Protein AF-A0A8J2SLF1-F1 (afdb_monomer)

Solvent-accessible surface area (backbone atoms only — not comparable to full-atom values): 12672 Å² total; per-residue (Å²): 134,85,82,81,66,82,79,78,74,68,77,79,81,77,79,77,79,79,77,75,78,81,75,78,76,80,79,66,80,83,79,57,82,79,80,77,90,74,93,70,65,80,88,76,63,77,80,76,81,77,79,77,79,49,72,65,55,54,51,46,50,48,53,49,45,55,58,50,68,68,66,69,74,79,79,70,64,67,67,76,70,48,59,68,70,57,55,52,51,50,50,44,44,44,53,36,18,50,46,37,34,52,50,17,51,56,44,50,78,71,48,93,48,69,71,67,34,55,53,22,51,52,43,31,55,52,16,50,51,48,35,55,60,70,63,52,44,49,80,57,40,49,66,42,42,75,78,46,42,50,60,69,35,72,68,42,36,36,53,47,35,52,51,52,24,57,59,39,59,72,43,85,54,74,68,26,53,52,40,25,52,48,30,49,51,39,28,50,53,56,52,51,48,42,72,75,37,70,67,50,54,57,53,51,50,30,66,27,64,63,60,123

Mean predicted aligned error: 19.05 Å

Nearest PDB structures (foldseek):
  3i9y-assembly1_A  TM=3.596E-01  e=1.653E+00  Vibrio parahaemolyticus
  4etr-assembly1_A  TM=3.146E-01  e=9.682E+00  Pseudomonas aeruginosa PAO1

Radius of gyration: 33.68 Å; Cα contacts (8 Å, |Δi|>4): 130; chains: 1; bounding box: 45×85×96 Å

Foldseek 3Di:
DDDDDPVVPDDDDDDDPDDDPPDPDPDDPVPDDDDDDDPDDPVPDDDDPDDDDDPCVVVVCVVVVVVVVVCPDPPPCCVVVPDPLVVVLLVLLLVLLVLLLVLLVVQCVPDPDPVSVVLSVVSNVLSVVSNVLSVLPQVVLVVCCVVVVLCLDLVSVLVSLVVSLVSLCVRDDPSSVVSSVSSNVSSVSSVVVCVVCVCVS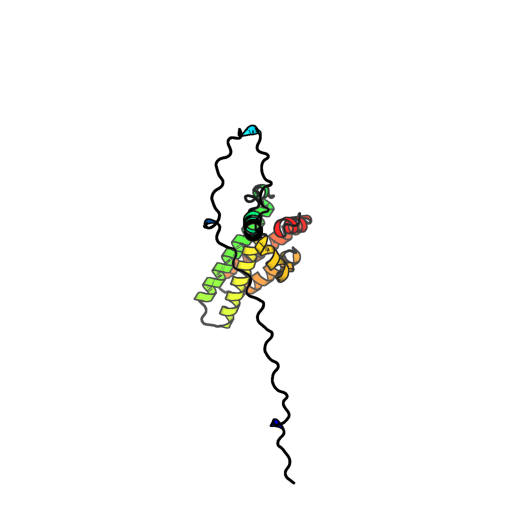VVSCCSRNVPD

Structure (mmCIF, N/CA/C/O backbone):
data_AF-A0A8J2SLF1-F1
#
_entry.id   AF-A0A8J2SLF1-F1
#
loop_
_atom_site.group_PDB
_atom_site.id
_atom_site.type_symbol
_atom_site.label_atom_id
_atom_site.label_alt_id
_atom_site.label_comp_id
_atom_site.label_asym_id
_atom_site.label_entity_id
_atom_site.label_seq_id
_atom_site.pdbx_PDB_ins_code
_atom_site.Cartn_x
_atom_site.Cartn_y
_atom_site.Cartn_z
_atom_site.occupancy
_atom_site.B_iso_or_equiv
_atom_site.auth_seq_id
_atom_site.auth_comp_id
_atom_site.auth_asym_id
_atom_site.auth_atom_id
_atom_site.pdbx_PDB_model_num
ATOM 1 N N . MET A 1 1 ? -30.274 56.008 -57.082 1.00 47.31 1 MET A N 1
ATOM 2 C CA . MET A 1 1 ? -29.880 56.794 -55.894 1.00 47.31 1 MET A CA 1
ATOM 3 C C . MET A 1 1 ? -29.164 55.821 -54.982 1.00 47.31 1 MET A C 1
ATOM 5 O O . MET A 1 1 ? -29.691 54.737 -54.797 1.00 47.31 1 MET A O 1
ATOM 9 N N . ALA A 1 2 ? -27.923 56.128 -54.611 1.00 55.47 2 ALA A N 1
ATOM 10 C CA . ALA A 1 2 ? -26.989 55.188 -53.996 1.00 55.47 2 ALA A CA 1
ATOM 11 C C . ALA A 1 2 ? -27.435 54.758 -52.588 1.00 55.47 2 ALA A C 1
ATOM 13 O O . ALA A 1 2 ? -27.836 55.605 -51.794 1.00 55.47 2 ALA A O 1
ATOM 14 N N . ASP A 1 3 ? -27.348 53.455 -52.319 1.00 57.12 3 ASP A N 1
ATOM 15 C CA . ASP A 1 3 ? -27.605 52.829 -51.022 1.00 57.12 3 ASP A CA 1
ATOM 16 C C . ASP A 1 3 ? -26.515 53.217 -50.007 1.00 57.12 3 ASP A C 1
ATOM 18 O O . ASP A 1 3 ? -25.320 53.053 -50.269 1.00 57.12 3 ASP A O 1
ATOM 22 N N . GLU A 1 4 ? -26.916 53.746 -48.848 1.00 69.00 4 GLU A N 1
ATOM 23 C CA . GLU A 1 4 ? -25.992 54.033 -47.747 1.00 69.00 4 GLU A CA 1
ATOM 24 C C . GLU A 1 4 ? -25.473 52.733 -47.105 1.00 69.00 4 GLU A C 1
ATOM 26 O O . GLU A 1 4 ? -26.253 51.813 -46.838 1.00 69.00 4 GLU A O 1
ATOM 31 N N . PRO A 1 5 ? -24.166 52.645 -46.810 1.00 66.19 5 PRO A N 1
ATOM 32 C CA . PRO A 1 5 ? -23.571 51.460 -46.211 1.00 66.19 5 PRO A CA 1
ATOM 33 C C . PRO A 1 5 ? -23.966 51.280 -44.731 1.00 66.19 5 PRO A C 1
ATOM 35 O O . PRO A 1 5 ? -24.034 52.221 -43.942 1.00 66.19 5 PRO A O 1
ATOM 38 N N . GLU A 1 6 ? -24.173 50.021 -44.342 1.00 62.03 6 GLU A N 1
ATOM 39 C CA . GLU A 1 6 ? -24.768 49.555 -43.076 1.00 62.03 6 GLU A CA 1
ATOM 40 C C . GLU A 1 6 ? -24.011 49.957 -41.789 1.00 62.03 6 GLU A C 1
ATOM 42 O O . GLU A 1 6 ? -24.551 49.861 -40.688 1.00 62.03 6 GLU A O 1
ATOM 47 N N . TRP A 1 7 ? -22.782 50.471 -41.906 1.00 60.50 7 TRP A N 1
ATOM 48 C CA . TRP A 1 7 ? -21.986 50.960 -40.773 1.00 60.50 7 TRP A CA 1
ATOM 49 C C . TRP A 1 7 ? -22.457 52.320 -40.228 1.00 60.50 7 TRP A C 1
ATOM 51 O O . TRP A 1 7 ? -22.080 52.695 -39.121 1.00 60.50 7 TRP A O 1
ATOM 61 N N . ALA A 1 8 ? -23.319 53.040 -40.955 1.00 60.00 8 ALA A N 1
ATOM 62 C CA . ALA A 1 8 ? -23.864 54.334 -40.535 1.00 60.00 8 ALA A CA 1
ATOM 63 C C . ALA A 1 8 ? -25.020 54.237 -39.508 1.00 60.00 8 ALA A C 1
ATOM 65 O O . ALA A 1 8 ? -25.527 55.262 -39.057 1.00 60.00 8 ALA A O 1
ATOM 66 N N . ARG A 1 9 ? -25.449 53.024 -39.110 1.00 61.22 9 ARG A N 1
ATOM 67 C CA . ARG A 1 9 ? -26.578 52.797 -38.178 1.00 61.22 9 ARG A CA 1
ATOM 68 C C . ARG A 1 9 ? -26.182 52.362 -36.761 1.00 61.22 9 ARG A C 1
ATOM 70 O O . ARG A 1 9 ? -27.010 51.784 -36.057 1.00 61.22 9 ARG A O 1
ATOM 77 N N . GLN A 1 10 ? -24.951 52.604 -36.313 1.00 61.16 10 GLN A N 1
ATOM 78 C CA . GLN A 1 10 ? -24.608 52.362 -34.907 1.00 61.16 10 GLN A CA 1
ATOM 79 C C . GLN A 1 10 ? -24.919 53.597 -34.044 1.00 61.16 10 GLN A C 1
ATOM 81 O O . GLN A 1 10 ? -24.382 54.672 -34.315 1.00 61.16 10 GLN A O 1
ATOM 86 N N . PRO A 1 11 ? -25.768 53.479 -33.001 1.00 66.94 11 PRO A N 1
ATOM 87 C CA . PRO A 1 11 ? -25.923 54.548 -32.024 1.00 66.94 11 PRO A CA 1
ATOM 88 C C . PRO A 1 11 ? -24.601 54.757 -31.262 1.00 66.94 11 PRO A C 1
ATOM 90 O O . PRO A 1 11 ? -23.859 53.792 -31.050 1.00 66.94 11 PRO A O 1
ATOM 93 N N . PRO A 1 12 ? -24.282 55.998 -30.848 1.00 69.69 12 PRO A N 1
ATOM 94 C CA . PRO A 1 12 ? -23.044 56.291 -30.137 1.00 69.69 12 PRO A CA 1
ATOM 95 C C . PRO A 1 12 ? -22.943 55.468 -28.838 1.00 69.69 12 PRO A C 1
ATOM 97 O O . PRO A 1 12 ? -23.962 55.250 -28.174 1.00 69.69 12 PRO A O 1
ATOM 100 N N . PRO A 1 13 ? -21.736 55.017 -28.447 1.00 66.75 13 PRO A N 1
ATOM 101 C CA . PRO A 1 13 ? -21.541 54.309 -27.187 1.00 66.75 13 PRO A CA 1
ATOM 102 C C . PRO A 1 13 ? -21.944 55.204 -26.008 1.00 66.75 13 PRO A C 1
ATOM 104 O O . PRO A 1 13 ? -21.611 56.390 -25.969 1.00 66.75 13 PRO A O 1
ATOM 107 N N . ALA A 1 14 ? -22.679 54.632 -25.050 1.00 66.88 14 ALA A N 1
ATOM 108 C CA . ALA A 1 14 ? -23.121 55.341 -23.855 1.00 66.88 14 ALA A CA 1
ATOM 109 C C . ALA A 1 14 ? -21.913 55.884 -23.062 1.00 66.88 14 ALA A C 1
ATOM 111 O O . ALA A 1 14 ? -20.901 55.185 -22.948 1.00 66.88 14 ALA A O 1
ATOM 112 N N . PRO A 1 15 ? -21.996 57.107 -22.504 1.00 70.19 15 PRO A N 1
ATOM 113 C CA . PRO A 1 15 ? -20.930 57.642 -21.670 1.00 70.19 15 PRO A CA 1
ATOM 114 C C . PRO A 1 15 ? -20.707 56.734 -20.448 1.00 70.19 15 PRO A C 1
ATOM 116 O O . PRO A 1 15 ? -21.676 56.196 -19.901 1.00 70.19 15 PRO A O 1
ATOM 119 N N . PRO A 1 16 ? -19.450 56.544 -20.007 1.00 69.12 16 PRO A N 1
ATOM 120 C CA . PRO A 1 16 ? -19.162 55.756 -18.818 1.00 69.12 16 PRO A CA 1
ATOM 121 C C . PRO A 1 16 ? -19.880 56.357 -17.596 1.00 69.12 16 PRO A C 1
ATOM 123 O O . PRO A 1 16 ? -19.994 57.584 -17.500 1.00 69.12 16 PRO A O 1
ATOM 126 N N . PRO A 1 17 ? -20.374 55.526 -16.661 1.00 65.62 17 PRO A N 1
ATOM 127 C CA . PRO A 1 17 ? -21.024 56.018 -15.453 1.00 65.62 17 PRO A CA 1
ATOM 128 C C . PRO A 1 17 ? -20.070 56.931 -14.674 1.00 65.62 17 PRO A C 1
ATOM 130 O O . PRO A 1 17 ? -18.882 56.632 -14.531 1.00 65.62 17 PRO A O 1
ATOM 133 N N . ALA A 1 18 ? -20.601 58.060 -14.199 1.00 60.59 18 ALA A N 1
ATOM 134 C CA . ALA A 1 18 ? -19.855 59.053 -13.438 1.00 60.59 18 ALA A CA 1
ATOM 135 C C . ALA A 1 18 ? -19.142 58.398 -12.246 1.00 60.59 18 ALA A C 1
ATOM 137 O O . ALA A 1 18 ? -19.735 57.592 -11.524 1.00 60.59 18 ALA A O 1
ATOM 138 N N . ALA A 1 19 ? -17.870 58.749 -12.047 1.00 56.22 19 ALA A N 1
ATOM 139 C CA . ALA A 1 19 ? -17.106 58.295 -10.896 1.00 56.22 19 ALA A CA 1
ATOM 140 C C . ALA A 1 19 ? -17.854 58.665 -9.599 1.00 56.22 19 ALA A C 1
ATOM 142 O O . ALA A 1 19 ? -18.383 59.779 -9.506 1.00 56.22 19 ALA A O 1
ATOM 143 N N . PRO A 1 20 ? -17.925 57.763 -8.602 1.00 57.50 20 PRO A N 1
ATOM 144 C CA . PRO A 1 20 ? -18.518 58.096 -7.315 1.00 57.50 20 PRO A CA 1
ATOM 145 C C . PRO A 1 20 ? -17.789 59.310 -6.712 1.00 57.50 20 PRO A C 1
ATOM 147 O O . PRO A 1 20 ? -16.576 59.444 -6.906 1.00 57.50 20 PRO A O 1
ATOM 150 N N . PRO A 1 21 ? -18.501 60.212 -6.009 1.00 54.59 21 PRO A N 1
ATOM 151 C CA . PRO A 1 21 ? -17.889 61.394 -5.416 1.00 54.59 21 PRO A CA 1
ATOM 152 C C . PRO A 1 21 ? -16.731 60.968 -4.517 1.00 54.59 21 PRO A C 1
ATOM 154 O O . PRO A 1 21 ? -16.864 60.015 -3.745 1.00 54.59 21 PRO A O 1
ATOM 157 N N . ALA A 1 22 ? -15.596 61.658 -4.654 1.00 49.78 22 ALA A N 1
ATOM 158 C CA . ALA A 1 22 ? -14.411 61.434 -3.842 1.00 49.78 22 ALA A CA 1
ATOM 159 C C . ALA A 1 22 ? -14.825 61.410 -2.367 1.00 49.78 22 ALA A C 1
ATOM 161 O O . ALA A 1 22 ? -15.252 62.426 -1.817 1.00 49.78 22 ALA A O 1
ATOM 162 N N . ALA A 1 23 ? -14.757 60.229 -1.752 1.00 45.41 23 ALA A N 1
ATOM 163 C CA . ALA A 1 23 ? -14.954 60.094 -0.324 1.00 45.41 23 ALA A CA 1
ATOM 164 C C . ALA A 1 23 ? -13.932 61.014 0.348 1.00 45.41 23 ALA A C 1
ATOM 166 O O . ALA A 1 23 ? -12.730 60.879 0.115 1.00 45.41 23 ALA A O 1
ATOM 167 N N . ALA A 1 24 ? -14.428 61.988 1.110 1.00 54.38 24 ALA A N 1
ATOM 168 C CA . ALA A 1 24 ? -13.604 62.896 1.883 1.00 54.38 24 ALA A CA 1
ATOM 169 C C . ALA A 1 24 ? -12.610 62.070 2.707 1.00 54.38 24 ALA A C 1
ATOM 171 O O . ALA A 1 24 ? -13.014 61.245 3.530 1.00 54.38 24 ALA A O 1
ATOM 172 N N . SER A 1 25 ? -11.317 62.253 2.443 1.00 57.16 25 SER A N 1
ATOM 173 C CA . SER A 1 25 ? -10.263 61.650 3.249 1.00 57.16 25 SER A CA 1
ATOM 174 C C . SER A 1 25 ? -10.481 62.060 4.709 1.00 57.16 25 SER A C 1
ATOM 176 O O . SER A 1 25 ? -10.612 63.259 4.967 1.00 57.16 25 SER A O 1
ATOM 178 N N . PRO A 1 26 ? -10.548 61.121 5.666 1.00 59.00 26 PRO A N 1
ATOM 179 C CA . PRO A 1 26 ? -10.651 61.484 7.070 1.00 59.00 26 PRO A CA 1
ATOM 180 C C . PRO A 1 26 ? -9.403 62.273 7.478 1.00 59.00 26 PRO A C 1
ATOM 182 O O . PRO A 1 26 ? -8.272 61.859 7.217 1.00 59.00 26 PRO A O 1
ATOM 185 N N . GLU A 1 27 ? -9.628 63.443 8.070 1.00 58.81 27 GLU A N 1
ATOM 186 C CA . GLU A 1 27 ? -8.586 64.348 8.547 1.00 58.81 27 GLU A CA 1
ATOM 187 C C . GLU A 1 27 ? -7.692 63.616 9.567 1.00 58.81 27 GLU A C 1
ATOM 189 O O . GLU A 1 27 ? -8.213 62.951 10.469 1.00 58.81 27 GLU A O 1
ATOM 194 N N . PRO A 1 28 ? -6.357 63.656 9.423 1.00 61.28 28 PRO A N 1
ATOM 195 C CA . PRO A 1 28 ? -5.471 62.884 10.279 1.00 61.28 28 PRO A CA 1
ATOM 196 C C . PRO A 1 28 ? -5.487 63.428 11.717 1.00 61.28 28 PRO A C 1
ATOM 198 O O . PRO A 1 28 ? -5.382 64.630 11.949 1.00 61.28 28 PRO A O 1
ATOM 201 N N . ASP A 1 29 ? -5.585 62.516 12.689 1.00 61.81 29 ASP A N 1
ATOM 202 C CA . ASP A 1 29 ? -5.864 62.783 14.114 1.00 61.81 29 ASP A CA 1
ATOM 203 C C . ASP A 1 29 ? -4.912 63.771 14.817 1.00 61.81 29 ASP A C 1
ATOM 205 O O . ASP A 1 29 ? -5.228 64.272 15.895 1.00 61.81 29 ASP A O 1
ATOM 209 N N . TRP A 1 30 ? -3.763 64.090 14.217 1.00 62.66 30 TRP A N 1
ATOM 210 C CA . TRP A 1 30 ? -2.805 65.056 14.756 1.00 62.66 30 TRP A CA 1
ATOM 211 C C . TRP A 1 30 ? -3.263 66.518 14.629 1.00 62.66 30 TRP A C 1
ATOM 213 O O . TRP A 1 30 ? -2.700 67.380 15.300 1.00 62.66 30 TRP A O 1
ATOM 223 N N . ALA A 1 31 ? -4.272 66.812 13.798 1.00 57.66 31 ALA A N 1
ATOM 224 C CA . ALA A 1 31 ? -4.811 68.163 13.608 1.00 57.66 31 ALA A CA 1
ATOM 225 C C . ALA A 1 31 ? -5.804 68.598 14.709 1.00 57.66 31 ALA A C 1
ATOM 227 O O . ALA A 1 31 ? -6.246 69.748 14.732 1.00 57.66 31 ALA A O 1
ATOM 228 N N . LYS A 1 32 ? -6.153 67.708 15.650 1.00 57.59 32 LYS A N 1
ATOM 229 C CA . LYS A 1 32 ? -7.053 68.030 16.766 1.00 57.59 32 LYS A CA 1
ATOM 230 C C . LYS A 1 32 ? -6.276 68.701 17.911 1.00 57.59 32 LYS A C 1
ATOM 232 O O . LYS A 1 32 ? -5.282 68.135 18.369 1.00 57.59 32 LYS A O 1
ATOM 237 N N . PRO A 1 33 ? -6.718 69.865 18.427 1.00 56.88 33 PRO A N 1
ATOM 238 C CA . PRO A 1 33 ? -6.106 70.472 19.607 1.00 56.88 33 PRO A CA 1
ATOM 239 C C . PRO A 1 33 ? -6.171 69.510 20.801 1.00 56.88 33 PRO A C 1
ATOM 241 O O . PRO A 1 33 ? -7.232 68.954 21.092 1.00 56.88 33 PRO A O 1
ATOM 244 N N . ALA A 1 34 ? -5.046 69.308 21.491 1.00 56.69 34 ALA A N 1
ATOM 245 C CA . ALA A 1 34 ? -4.990 68.440 22.664 1.00 56.69 34 ALA A CA 1
ATOM 246 C C . ALA A 1 34 ? -5.946 68.947 23.769 1.00 56.69 34 ALA A C 1
ATOM 248 O O . ALA A 1 34 ? -5.990 70.156 24.018 1.00 56.69 34 ALA A O 1
ATOM 249 N N . PRO A 1 35 ? -6.699 68.064 24.457 1.00 56.56 35 PRO A N 1
ATOM 250 C CA . PRO A 1 35 ? -7.587 68.480 25.536 1.00 56.56 35 PRO A CA 1
ATOM 251 C C . PRO A 1 35 ? -6.780 69.038 26.715 1.00 56.56 35 PRO A C 1
ATOM 253 O O . PRO A 1 35 ? -5.773 68.451 27.117 1.00 56.56 35 PRO A O 1
ATOM 256 N N . ALA A 1 36 ? -7.234 70.150 27.296 1.00 55.25 36 ALA A N 1
ATOM 257 C CA . ALA A 1 36 ? -6.662 70.685 28.529 1.00 55.25 36 ALA A CA 1
ATOM 258 C C . ALA A 1 36 ? -6.787 69.655 29.675 1.00 55.25 36 ALA A C 1
ATOM 260 O O . ALA A 1 36 ? -7.799 68.952 29.748 1.00 55.25 36 ALA A O 1
ATOM 261 N N . PRO A 1 37 ? -5.794 69.542 30.578 1.00 49.66 37 PRO A N 1
ATOM 262 C CA . PRO A 1 37 ? -5.821 68.540 31.637 1.00 49.66 37 PRO A CA 1
ATOM 263 C C . PRO A 1 37 ? -6.976 68.808 32.614 1.00 49.66 37 PRO A C 1
ATOM 265 O O . PRO A 1 37 ? -6.995 69.813 33.323 1.00 49.66 37 PRO A O 1
ATOM 268 N N . SER A 1 38 ? -7.949 67.895 32.646 1.00 58.97 38 SER A N 1
ATOM 269 C CA . SER A 1 38 ? -9.056 67.890 33.604 1.00 58.97 38 SER A CA 1
ATOM 270 C C . SER A 1 38 ? -8.568 67.420 34.978 1.00 58.97 38 SER A C 1
ATOM 272 O O . SER A 1 38 ? -8.023 66.323 35.099 1.00 58.97 38 SER A O 1
ATOM 274 N N . ASN A 1 39 ? -8.802 68.219 36.019 1.00 61.34 39 ASN A N 1
ATOM 275 C CA . ASN A 1 39 ? -8.342 67.985 37.396 1.00 61.34 39 ASN A CA 1
ATOM 276 C C . ASN A 1 39 ? -9.229 67.002 38.200 1.00 61.34 39 A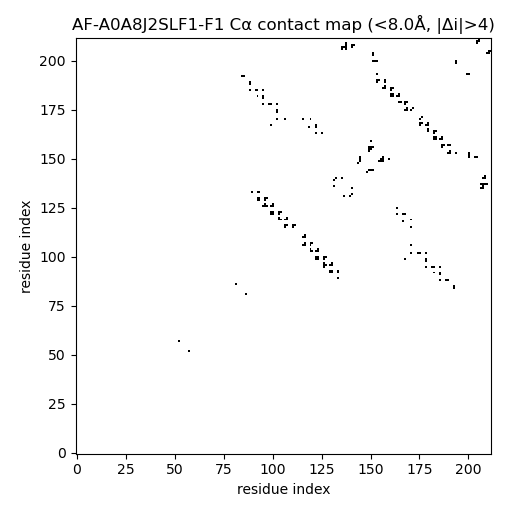SN A C 1
ATOM 278 O O . ASN A 1 39 ? -9.358 67.120 39.418 1.00 61.34 39 ASN A O 1
ATOM 282 N N . GLU A 1 40 ? -9.872 66.038 37.537 1.00 60.44 40 GLU A N 1
ATOM 283 C CA . GLU A 1 40 ? -10.814 65.121 38.187 1.00 60.44 40 GLU A CA 1
ATOM 284 C C . GLU A 1 40 ? -10.134 63.827 38.677 1.00 60.44 40 GLU A C 1
ATOM 286 O O . GLU A 1 40 ? -9.324 63.225 37.961 1.00 60.44 40 GLU A O 1
ATOM 291 N N . PRO A 1 41 ? -10.449 63.362 39.901 1.00 59.38 41 PRO A N 1
ATOM 292 C CA . PRO A 1 41 ? -9.823 62.181 40.480 1.00 59.38 41 PRO A CA 1
ATOM 293 C C . PRO A 1 41 ? -10.272 60.891 39.774 1.00 59.38 41 PRO A C 1
ATOM 295 O O . PRO A 1 41 ? -11.424 60.723 39.381 1.00 59.38 41 PRO A O 1
ATOM 298 N N . ALA A 1 42 ? -9.340 59.941 39.636 1.00 58.25 42 ALA A N 1
ATOM 299 C CA . ALA A 1 42 ? -9.467 58.756 38.781 1.00 58.25 42 ALA A CA 1
ATOM 300 C C . ALA A 1 42 ? -10.691 57.855 39.048 1.00 58.25 42 ALA A C 1
ATOM 302 O O . ALA A 1 42 ? -11.072 57.090 38.167 1.00 58.25 42 ALA A O 1
ATOM 303 N N . TRP A 1 43 ? -11.311 57.953 40.224 1.00 61.41 43 TRP A N 1
ATOM 304 C CA . TRP A 1 43 ? -12.463 57.145 40.628 1.00 61.41 43 TRP A CA 1
ATOM 305 C C . TRP A 1 43 ? -13.800 57.607 40.024 1.00 61.41 43 TRP A C 1
ATOM 307 O O . TRP A 1 43 ? -14.751 56.833 40.026 1.00 61.41 43 TRP A O 1
ATOM 317 N N . ALA A 1 44 ? -13.884 58.832 39.493 1.00 57.84 44 ALA A N 1
ATOM 318 C CA . ALA A 1 44 ? -15.104 59.366 38.877 1.00 57.84 44 ALA A CA 1
ATOM 319 C C . ALA A 1 44 ? -15.201 59.092 37.359 1.00 57.84 44 ALA A C 1
ATOM 321 O O . ALA A 1 44 ? -16.204 59.424 36.731 1.00 57.84 44 ALA A O 1
ATOM 322 N N . ARG A 1 45 ? -14.179 58.469 36.749 1.00 57.19 45 ARG A N 1
ATOM 323 C CA . ARG A 1 45 ? -14.190 58.118 35.322 1.00 57.19 45 ARG A CA 1
ATOM 324 C C . ARG A 1 45 ? -14.976 56.826 35.088 1.00 57.19 45 ARG A C 1
ATOM 326 O O . ARG A 1 45 ? -14.501 55.742 35.414 1.00 57.19 45 ARG A O 1
ATOM 333 N N . THR A 1 46 ? -16.142 56.919 34.452 1.00 62.25 46 THR A N 1
ATOM 334 C CA . THR A 1 46 ? -16.787 55.759 33.818 1.00 62.25 46 THR A CA 1
ATOM 335 C C . THR A 1 46 ? -15.898 55.240 32.679 1.00 62.25 46 THR A C 1
ATOM 337 O O . THR A 1 46 ? -15.547 56.031 31.799 1.00 62.25 46 THR A O 1
ATOM 340 N N . PRO A 1 47 ? -15.515 53.948 32.655 1.00 56.03 47 PRO A N 1
ATOM 341 C CA . PRO A 1 47 ? -14.759 53.383 31.542 1.00 56.03 47 PRO A CA 1
ATOM 342 C C . PRO A 1 47 ? -15.569 53.505 30.248 1.00 56.03 47 PRO A C 1
ATOM 344 O O . PRO A 1 47 ? -16.738 53.118 30.210 1.00 56.03 47 PRO A O 1
ATOM 347 N N . ALA A 1 48 ? -14.965 54.046 29.189 1.00 58.53 48 ALA A N 1
ATOM 348 C CA . ALA A 1 48 ? -15.589 54.053 27.872 1.00 58.53 48 ALA A CA 1
ATOM 349 C C . ALA A 1 48 ? -15.836 52.601 27.399 1.00 58.53 48 ALA A C 1
ATOM 351 O O . ALA A 1 48 ? -15.004 51.730 27.679 1.00 58.53 48 ALA A O 1
ATOM 352 N N . PRO A 1 49 ? -16.938 52.314 26.680 1.00 55.19 49 PRO A N 1
ATOM 353 C CA . PRO A 1 49 ? -17.158 50.998 26.090 1.00 55.19 49 PRO A CA 1
ATOM 354 C C . PRO A 1 49 ? -16.003 50.657 25.144 1.00 55.19 49 PRO A C 1
ATOM 356 O O . PRO A 1 49 ? -15.612 51.487 24.321 1.00 55.19 49 PRO A O 1
ATOM 359 N N . ALA A 1 50 ? -15.448 49.450 25.266 1.00 58.91 50 ALA A N 1
ATOM 360 C CA . ALA A 1 50 ? -14.375 48.993 24.389 1.00 58.91 50 ALA A CA 1
ATOM 361 C C . ALA A 1 50 ? -14.821 49.067 22.910 1.00 58.91 50 ALA A C 1
ATOM 363 O O . ALA A 1 50 ? -15.952 48.672 22.604 1.00 58.91 50 ALA A O 1
ATOM 364 N N . PRO A 1 51 ? -13.975 49.566 21.989 1.00 58.28 51 PRO A N 1
ATOM 365 C CA . PRO A 1 51 ? -14.310 49.606 20.571 1.00 58.28 51 PRO A CA 1
ATOM 366 C C . PRO A 1 51 ? -14.540 48.186 20.041 1.00 58.28 51 PRO A C 1
ATOM 368 O O . PRO A 1 51 ? -13.822 47.250 20.398 1.00 58.28 51 PRO A O 1
ATOM 371 N N . ALA A 1 52 ? -15.567 48.016 19.205 1.00 57.88 52 ALA A N 1
ATOM 372 C CA . ALA A 1 52 ? -15.860 46.729 18.583 1.00 57.88 52 ALA A CA 1
ATOM 373 C C . ALA A 1 52 ? -14.655 46.261 17.738 1.00 57.88 52 ALA A C 1
ATOM 375 O O . ALA A 1 52 ? -14.060 47.088 17.042 1.00 57.88 52 ALA A O 1
ATOM 376 N N . PRO A 1 53 ? -14.305 44.960 17.767 1.00 58.69 53 PRO A N 1
ATOM 377 C CA . PRO A 1 53 ? -13.154 44.444 17.036 1.00 58.69 53 PRO A CA 1
ATOM 378 C C . PRO A 1 53 ? -13.315 44.705 15.540 1.00 58.69 53 PRO A C 1
ATOM 380 O O . PRO A 1 53 ? -14.377 44.459 14.954 1.00 58.69 53 PRO A O 1
ATOM 383 N N . SER A 1 54 ? -12.249 45.207 14.924 1.00 67.00 54 SER A N 1
ATOM 384 C CA . SER A 1 54 ? -12.224 45.535 13.502 1.00 67.00 54 SER A CA 1
ATOM 385 C C . SER A 1 54 ? -12.430 44.279 12.646 1.00 67.00 54 SER A C 1
ATOM 387 O O . SER A 1 54 ? -12.122 43.160 13.062 1.00 67.00 54 SER A O 1
ATOM 389 N N . LEU A 1 55 ? -12.943 44.435 11.418 1.00 58.84 55 LEU A N 1
ATOM 390 C CA . LEU A 1 55 ? -13.141 43.309 10.489 1.00 58.84 55 LEU A CA 1
ATOM 391 C C . LEU A 1 55 ? -11.845 42.499 10.304 1.00 58.84 55 LEU A C 1
ATOM 393 O O . LEU A 1 55 ? -11.879 41.278 10.211 1.00 58.84 55 LEU A O 1
ATOM 397 N N . ASN A 1 56 ? -10.705 43.181 10.341 1.00 57.53 56 ASN A N 1
ATOM 398 C CA . ASN A 1 56 ? -9.374 42.620 10.152 1.00 57.53 56 ASN A CA 1
ATOM 399 C C . ASN A 1 56 ? -8.961 41.744 11.345 1.00 57.53 56 ASN A C 1
ATOM 401 O O . ASN A 1 56 ? -8.366 40.689 11.151 1.00 57.53 56 ASN A O 1
ATOM 405 N N . GLU A 1 57 ? -9.338 42.126 12.569 1.00 56.97 57 GLU A N 1
ATOM 406 C CA . GLU A 1 57 ? -9.148 41.309 13.775 1.00 56.97 57 GLU A CA 1
ATOM 407 C C . GLU A 1 57 ? -10.121 40.135 13.825 1.00 56.97 57 GLU A C 1
ATOM 409 O O . GLU A 1 57 ? -9.757 39.063 14.293 1.00 56.97 57 GLU A O 1
ATOM 414 N N . ARG A 1 58 ? -11.342 40.289 13.300 1.00 56.31 58 ARG A N 1
ATOM 415 C CA . ARG A 1 58 ? -12.324 39.194 13.219 1.00 56.31 58 ARG A CA 1
ATOM 416 C C . ARG A 1 58 ? -11.938 38.166 12.157 1.00 56.31 58 ARG A C 1
ATOM 418 O 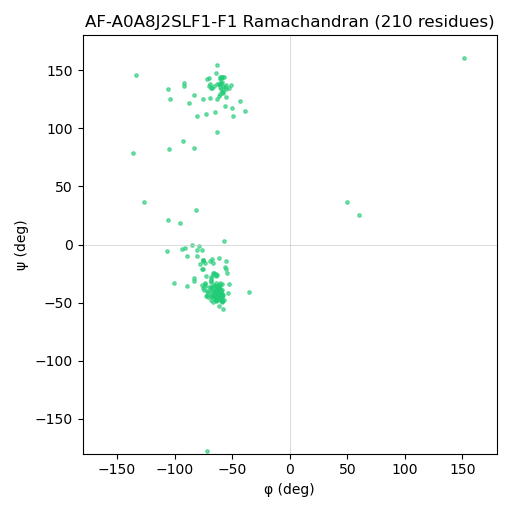O . ARG A 1 58 ? -12.058 36.973 12.404 1.00 56.31 58 ARG A O 1
ATOM 425 N N . VAL A 1 59 ? -11.430 38.614 11.009 1.00 55.56 59 VAL A N 1
ATOM 426 C CA . VAL A 1 59 ? -10.889 37.748 9.950 1.00 55.56 59 VAL A CA 1
ATOM 427 C C . VAL A 1 59 ? -9.561 37.137 10.392 1.00 55.56 59 VAL A C 1
ATOM 429 O O . VAL A 1 59 ? -9.362 35.941 10.215 1.00 55.56 59 VAL A O 1
ATOM 432 N N . GLY A 1 60 ? -8.691 37.907 11.048 1.00 52.09 60 GLY A N 1
ATOM 433 C CA . GLY A 1 60 ? -7.449 37.412 11.640 1.00 52.09 60 GLY A CA 1
ATOM 434 C C . GLY A 1 60 ? -7.706 36.355 12.714 1.00 52.09 60 GLY A C 1
ATOM 435 O O . GLY A 1 60 ? -7.124 35.280 12.655 1.00 52.09 60 GLY A O 1
ATOM 436 N N . ALA A 1 61 ? -8.646 36.593 13.631 1.00 52.50 61 ALA A N 1
ATOM 437 C CA . ALA A 1 61 ? -9.068 35.621 14.637 1.00 52.50 61 ALA A CA 1
ATOM 438 C C . ALA A 1 61 ? -9.827 34.426 14.036 1.00 52.50 61 ALA A C 1
ATOM 440 O O . ALA A 1 61 ? -9.753 33.339 14.596 1.00 52.50 61 ALA A O 1
ATOM 441 N N . ALA A 1 62 ? -10.512 34.576 12.898 1.00 52.06 62 ALA A N 1
ATOM 442 C CA . ALA A 1 62 ? -11.134 33.461 12.180 1.00 52.06 62 ALA A CA 1
ATOM 443 C C . ALA A 1 62 ? -10.102 32.600 11.430 1.00 52.06 62 ALA A C 1
ATOM 445 O O . ALA A 1 62 ? -10.217 31.380 11.435 1.00 52.06 62 ALA A O 1
ATOM 446 N N . VAL A 1 63 ? -9.064 33.202 10.842 1.00 53.41 63 VAL A N 1
ATOM 447 C CA . VAL A 1 63 ? -7.952 32.491 10.185 1.00 53.41 63 VAL A CA 1
ATOM 448 C C . VAL A 1 63 ? -7.052 31.819 11.223 1.00 53.41 63 VAL A C 1
ATOM 450 O O . VAL A 1 63 ? -6.709 30.648 11.078 1.00 53.41 63 VAL A O 1
ATOM 453 N N . VAL A 1 64 ? -6.732 32.518 12.315 1.00 50.16 64 VAL A N 1
ATOM 454 C CA . VAL A 1 64 ? -6.000 31.963 13.462 1.00 50.16 64 VAL A CA 1
ATOM 455 C C . VAL A 1 64 ? -6.859 30.931 14.197 1.00 50.16 64 VAL A C 1
ATOM 457 O O . VAL A 1 64 ? -6.349 29.893 14.585 1.00 50.16 64 VAL A O 1
ATOM 460 N N . GLY A 1 65 ? -8.171 31.130 14.309 1.00 48.81 65 GLY A N 1
ATOM 461 C CA . GLY A 1 65 ? -9.118 30.155 14.854 1.00 48.81 65 GLY A CA 1
ATOM 462 C C . GLY A 1 65 ? -9.299 28.920 13.967 1.00 48.81 65 GLY A C 1
ATOM 463 O O . GLY A 1 65 ? -9.466 27.826 14.493 1.00 48.81 65 GLY A O 1
ATOM 464 N N . ALA A 1 66 ? -9.185 29.049 12.642 1.00 51.81 66 ALA A N 1
ATOM 465 C CA . ALA A 1 66 ? -9.142 27.921 11.710 1.00 51.81 66 ALA A CA 1
ATOM 466 C C . ALA A 1 66 ? -7.796 27.173 11.765 1.00 51.81 66 ALA A C 1
ATOM 468 O O . ALA A 1 66 ? -7.770 25.949 11.658 1.00 51.81 66 ALA A O 1
ATOM 469 N N . ALA A 1 67 ? -6.687 27.884 12.003 1.00 47.72 67 ALA A N 1
ATOM 470 C CA . ALA A 1 67 ? -5.358 27.297 12.183 1.00 47.72 67 ALA A CA 1
ATOM 471 C C . ALA A 1 67 ? -5.161 26.649 13.571 1.00 47.72 67 ALA A C 1
ATOM 473 O O . ALA A 1 67 ? -4.522 25.608 13.679 1.00 47.72 67 ALA A O 1
ATOM 474 N N . ILE A 1 68 ? -5.749 27.214 14.630 1.00 45.81 68 ILE A N 1
ATOM 475 C CA . ILE A 1 68 ? -5.735 26.667 15.998 1.00 45.81 68 ILE A CA 1
ATOM 476 C C . ILE A 1 68 ? -6.841 25.613 16.174 1.00 45.81 68 ILE A C 1
ATOM 478 O O . ILE A 1 68 ? -6.653 24.643 16.897 1.00 45.81 68 ILE A O 1
ATOM 482 N N . GLY A 1 69 ? -7.955 25.711 15.443 1.00 41.16 69 GLY A N 1
ATOM 483 C CA . GLY A 1 69 ? -8.958 24.644 15.322 1.00 41.16 69 GLY A CA 1
ATOM 484 C C . GLY A 1 69 ? -8.439 23.399 14.589 1.00 41.16 69 GLY A C 1
ATOM 485 O O . GLY A 1 69 ? -9.026 22.325 14.716 1.00 41.16 69 GLY A O 1
ATOM 486 N N . ALA A 1 70 ? -7.310 23.523 13.880 1.00 47.78 70 ALA A N 1
ATOM 487 C CA . ALA A 1 70 ? -6.524 22.409 13.350 1.00 47.78 70 ALA A CA 1
ATOM 488 C C . ALA A 1 70 ? -5.530 21.818 14.376 1.00 47.78 70 ALA A C 1
ATOM 490 O O . ALA A 1 70 ? -4.853 20.839 14.069 1.00 47.78 70 ALA A O 1
ATOM 491 N N . ALA A 1 71 ? -5.463 22.360 15.597 1.00 52.31 71 ALA A N 1
ATOM 492 C CA . ALA A 1 71 ? -4.729 21.788 16.720 1.00 52.31 71 ALA A CA 1
ATOM 493 C C . ALA A 1 71 ? -5.712 21.144 17.717 1.00 52.31 71 ALA A C 1
ATOM 495 O O . ALA A 1 71 ? -6.094 21.728 18.729 1.00 52.31 71 ALA A O 1
ATOM 496 N N . LYS A 1 72 ? -6.130 19.907 17.430 1.00 46.62 72 LYS A N 1
ATOM 497 C CA . LYS A 1 72 ? -6.891 19.046 18.349 1.00 46.62 72 LYS A CA 1
ATOM 498 C C . LYS A 1 72 ? -6.279 17.642 18.363 1.00 46.62 72 LYS A C 1
ATOM 500 O O . LYS A 1 72 ? -5.994 17.127 17.286 1.00 46.62 72 LYS A O 1
ATOM 505 N N . PRO A 1 73 ? -6.311 16.958 19.520 1.00 49.50 73 PRO A N 1
ATOM 506 C CA . PRO A 1 73 ? -5.367 17.028 20.644 1.00 49.50 73 PRO A CA 1
ATOM 507 C C . PRO A 1 73 ? -4.017 16.353 20.270 1.00 49.50 73 PRO A C 1
ATOM 509 O O . PRO A 1 73 ? -3.874 15.886 19.139 1.00 49.50 73 PRO A O 1
ATOM 512 N N . PRO A 1 74 ? -3.007 16.257 21.166 1.00 49.28 74 PRO A N 1
ATOM 513 C CA . PRO A 1 74 ? -1.918 15.293 20.963 1.00 49.28 74 PRO A CA 1
ATOM 514 C C . PRO A 1 74 ? -2.538 13.922 20.688 1.00 49.28 74 PRO A C 1
ATOM 516 O O . PRO A 1 74 ? -3.530 13.587 21.336 1.00 49.28 74 PRO A O 1
ATOM 519 N N . MET A 1 75 ? -2.001 13.186 19.707 1.00 50.72 75 MET A N 1
ATOM 520 C CA . MET A 1 75 ? -2.517 11.879 19.297 1.00 50.72 75 MET A CA 1
ATOM 521 C C . MET A 1 75 ? -2.967 11.089 20.531 1.00 50.72 75 MET A C 1
ATOM 523 O O . MET A 1 75 ? -2.147 10.809 21.408 1.00 50.72 75 MET A O 1
ATOM 527 N N . ASP A 1 76 ? -4.269 10.822 20.632 1.00 46.44 76 ASP A N 1
ATOM 528 C CA . ASP A 1 76 ? -4.853 10.154 21.787 1.00 46.44 76 ASP A 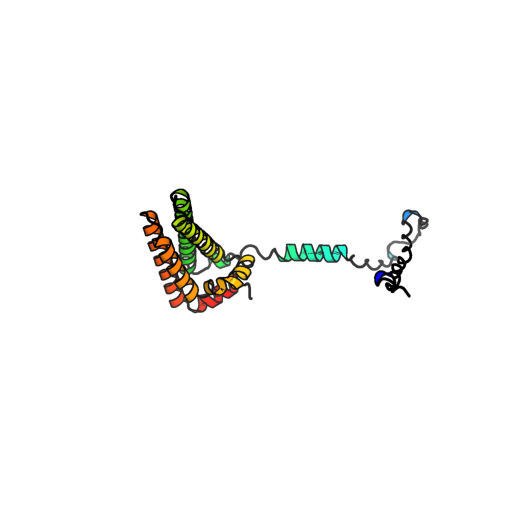CA 1
ATOM 529 C C . ASP A 1 76 ? -4.268 8.745 21.887 1.00 46.44 76 ASP A C 1
ATOM 531 O O . ASP A 1 76 ? -4.726 7.825 21.222 1.00 46.44 76 ASP A O 1
ATOM 535 N N . MET A 1 77 ? -3.236 8.585 22.719 1.00 45.22 77 MET A N 1
ATOM 536 C CA . MET A 1 77 ? -2.504 7.339 22.962 1.00 45.22 77 MET A CA 1
ATOM 537 C C . MET A 1 77 ? -3.405 6.182 23.439 1.00 45.22 77 MET A C 1
ATOM 539 O O . MET A 1 77 ? -2.911 5.089 23.704 1.00 45.22 77 MET A O 1
ATOM 543 N N . SER A 1 78 ? -4.724 6.365 23.523 1.00 48.31 78 SER A N 1
ATOM 544 C CA . SER A 1 78 ? -5.714 5.295 23.619 1.00 48.31 78 SER A CA 1
ATOM 545 C C . SER A 1 78 ? -5.613 4.263 22.478 1.00 48.31 78 SER A C 1
ATOM 547 O O . SER A 1 78 ? -5.955 3.101 22.698 1.00 48.31 78 SER A O 1
ATOM 549 N N . PHE A 1 79 ? -5.009 4.586 21.323 1.00 50.09 79 PHE A N 1
ATOM 550 C CA . PHE A 1 79 ? -4.632 3.575 20.317 1.00 50.09 79 PHE A CA 1
ATOM 551 C C . PHE A 1 79 ? -3.478 2.645 20.742 1.00 50.09 79 PHE A C 1
ATOM 553 O O . PHE A 1 79 ? -3.303 1.593 20.135 1.00 50.09 79 PHE A O 1
ATOM 560 N N . LEU A 1 80 ? -2.708 2.947 21.796 1.00 46.53 80 LEU A N 1
ATOM 561 C CA . LEU A 1 80 ? -1.769 1.980 22.397 1.00 46.53 80 LEU A CA 1
ATOM 562 C C . LEU A 1 80 ? -2.491 0.922 23.249 1.00 46.53 80 LEU A C 1
ATOM 564 O O . LEU A 1 80 ? -1.912 -0.121 23.543 1.00 46.53 80 LEU A O 1
ATOM 568 N N . ASN A 1 81 ? -3.764 1.156 23.589 1.00 46.56 81 ASN A N 1
ATOM 569 C CA . ASN A 1 81 ? -4.671 0.160 24.163 1.00 46.56 81 ASN A CA 1
ATOM 570 C C . ASN A 1 81 ? -5.542 -0.523 23.093 1.00 46.56 81 ASN A C 1
ATOM 572 O O . ASN A 1 81 ? -6.560 -1.138 23.418 1.00 46.56 81 ASN A O 1
ATOM 576 N N . LEU A 1 82 ? -5.159 -0.463 21.810 1.00 56.00 82 LEU A N 1
ATOM 577 C CA . LEU A 1 82 ? -5.781 -1.324 20.809 1.00 56.00 82 LEU A CA 1
ATOM 578 C C . LEU A 1 82 ? -5.476 -2.789 21.154 1.00 56.00 82 LEU A C 1
ATOM 580 O O . LEU A 1 82 ? -4.330 -3.122 21.475 1.00 56.00 82 LEU A O 1
ATOM 584 N N . PRO A 1 83 ? -6.463 -3.694 21.036 1.00 64.81 83 PRO A N 1
ATOM 585 C CA . PRO A 1 83 ? -6.225 -5.125 21.077 1.00 64.81 83 PRO A CA 1
ATOM 586 C C . PRO A 1 83 ? -4.987 -5.473 20.244 1.00 64.81 83 PRO A C 1
ATOM 588 O O . PRO A 1 83 ? -4.945 -5.187 19.048 1.00 64.81 83 PRO A O 1
ATOM 591 N N . LYS A 1 84 ? -3.994 -6.124 20.866 1.00 70.38 84 LYS A N 1
ATOM 592 C CA . LYS A 1 84 ? -2.774 -6.651 20.220 1.00 70.38 84 LYS A CA 1
ATOM 593 C C . LYS A 1 84 ? -2.984 -7.198 18.789 1.00 70.38 84 LYS A C 1
ATOM 595 O O . LYS A 1 84 ? -2.141 -6.909 17.943 1.00 70.38 84 LYS A O 1
ATOM 600 N N . PRO A 1 85 ? -4.073 -7.939 18.466 1.00 67.31 85 PRO A N 1
ATOM 601 C CA . PRO A 1 85 ? -4.318 -8.396 17.093 1.00 67.31 85 PRO A CA 1
ATOM 602 C C . PRO A 1 85 ? -4.524 -7.273 16.068 1.00 67.31 85 PRO A C 1
ATOM 604 O O . PRO A 1 85 ? -4.095 -7.415 14.927 1.00 67.31 85 PRO A O 1
ATOM 607 N N . ILE A 1 86 ? -5.147 -6.158 16.450 1.00 73.06 86 ILE A N 1
ATOM 608 C CA . ILE A 1 86 ? -5.381 -5.033 15.541 1.00 73.06 86 ILE A CA 1
ATOM 609 C C . ILE A 1 86 ? -4.053 -4.346 15.244 1.00 73.06 86 ILE A C 1
ATOM 611 O O . ILE A 1 86 ? -3.734 -4.127 14.085 1.00 73.06 86 ILE A O 1
ATOM 615 N N . LEU A 1 87 ? -3.224 -4.090 16.258 1.00 74.81 87 LEU A N 1
ATOM 616 C CA . LEU A 1 87 ? -1.900 -3.503 16.036 1.00 74.81 87 LEU A CA 1
ATOM 617 C C . LEU A 1 87 ? -1.018 -4.389 15.135 1.00 74.81 87 LEU A C 1
ATOM 619 O O . LEU A 1 87 ? -0.322 -3.879 14.260 1.00 74.81 87 LEU A O 1
ATOM 623 N N . ALA A 1 88 ? -1.089 -5.713 15.302 1.00 76.44 88 ALA A N 1
ATOM 624 C CA . ALA A 1 88 ? -0.377 -6.659 14.444 1.00 76.44 88 ALA A CA 1
ATOM 625 C C . ALA A 1 88 ? -0.846 -6.596 12.976 1.00 76.44 88 ALA A C 1
ATOM 627 O O . ALA A 1 88 ? -0.019 -6.614 12.068 1.00 76.44 88 ALA A O 1
ATOM 628 N N . MET A 1 89 ? -2.155 -6.467 12.734 1.00 79.88 89 MET A N 1
ATOM 629 C CA . MET A 1 89 ? -2.725 -6.253 11.396 1.00 79.88 89 MET A CA 1
ATOM 630 C C . MET A 1 89 ? -2.183 -4.979 10.752 1.00 79.88 89 MET A C 1
ATOM 632 O O . MET A 1 89 ? -1.710 -5.005 9.617 1.00 79.88 89 MET A O 1
ATOM 636 N N . ARG A 1 90 ? -2.211 -3.879 11.513 1.00 83.19 90 ARG A N 1
ATOM 637 C CA . ARG A 1 90 ? -1.709 -2.576 11.077 1.00 83.19 90 ARG A CA 1
ATOM 638 C C . ARG A 1 90 ? -0.244 -2.663 10.666 1.00 83.19 90 ARG A C 1
ATOM 640 O O . ARG A 1 90 ? 0.130 -2.259 9.568 1.00 83.19 90 ARG A O 1
ATOM 647 N N . PHE A 1 91 ? 0.572 -3.296 11.506 1.00 84.38 91 PHE A N 1
ATOM 648 C CA . PHE A 1 91 ? 1.984 -3.532 11.226 1.00 84.38 91 PHE A CA 1
ATOM 649 C C . PHE A 1 91 ? 2.205 -4.355 9.947 1.00 84.38 91 PHE A C 1
ATOM 651 O O . PHE A 1 91 ? 3.036 -3.986 9.118 1.00 84.38 91 PHE A O 1
ATOM 658 N N . MET A 1 92 ? 1.432 -5.427 9.741 1.00 85.06 92 MET A N 1
ATOM 659 C CA . MET A 1 92 ? 1.503 -6.242 8.521 1.00 85.06 92 MET A CA 1
ATOM 660 C C . MET A 1 92 ? 1.129 -5.447 7.263 1.00 85.06 92 MET A C 1
ATOM 662 O O . MET A 1 92 ? 1.768 -5.618 6.222 1.00 85.06 92 MET A O 1
ATOM 666 N N . ASN A 1 9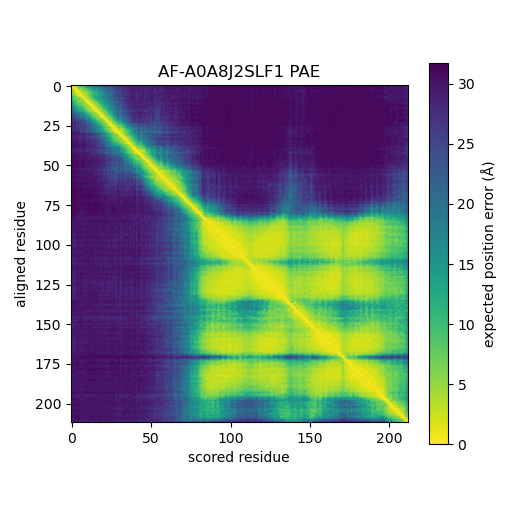3 ? 0.152 -4.540 7.351 1.00 87.62 93 ASN A N 1
ATOM 667 C CA . ASN A 1 93 ? -0.225 -3.656 6.246 1.00 87.62 93 ASN A CA 1
ATOM 668 C C . ASN A 1 93 ? 0.886 -2.646 5.916 1.00 87.62 93 ASN A C 1
ATOM 670 O O . ASN A 1 93 ? 1.236 -2.505 4.743 1.00 87.62 93 ASN A O 1
ATOM 674 N N . VAL A 1 94 ? 1.496 -2.003 6.922 1.00 89.06 94 VAL A N 1
ATOM 675 C CA . VAL A 1 94 ? 2.645 -1.095 6.718 1.00 89.06 94 VAL A CA 1
ATOM 676 C C . VAL A 1 94 ? 3.832 -1.840 6.110 1.00 89.06 94 VAL A C 1
ATOM 678 O O . VAL A 1 94 ? 4.430 -1.371 5.142 1.00 89.06 94 VAL A O 1
ATOM 681 N N . LEU A 1 95 ? 4.155 -3.024 6.636 1.00 90.38 95 LEU A N 1
ATOM 682 C CA . LEU A 1 95 ? 5.246 -3.849 6.123 1.00 90.38 95 LEU A CA 1
ATOM 683 C C . LEU A 1 95 ? 5.001 -4.261 4.663 1.00 90.38 95 LEU A C 1
ATOM 685 O O . LEU A 1 95 ? 5.909 -4.191 3.834 1.00 90.38 95 LEU A O 1
ATOM 689 N N . SER A 1 96 ? 3.761 -4.631 4.336 1.00 88.88 96 SER A N 1
ATOM 690 C CA . SER A 1 96 ? 3.346 -4.958 2.968 1.00 88.88 96 SER A CA 1
ATOM 691 C C . SER A 1 96 ? 3.483 -3.754 2.033 1.00 88.88 96 SER A C 1
ATOM 693 O O . SER A 1 96 ? 4.025 -3.891 0.939 1.00 88.88 96 SER A O 1
ATOM 695 N N . ALA A 1 97 ? 3.061 -2.563 2.468 1.00 90.75 97 ALA A N 1
ATOM 696 C CA . ALA A 1 97 ? 3.198 -1.328 1.697 1.00 90.75 97 ALA A CA 1
ATOM 697 C C . ALA A 1 97 ? 4.667 -0.950 1.442 1.00 90.75 97 ALA A C 1
ATOM 699 O O . ALA A 1 97 ? 5.024 -0.534 0.336 1.00 90.75 97 ALA A O 1
ATOM 700 N N . PHE A 1 98 ? 5.539 -1.147 2.433 1.00 91.31 98 PHE A N 1
ATOM 701 C CA . PHE A 1 98 ? 6.974 -0.924 2.280 1.00 91.31 98 PHE A CA 1
ATOM 702 C C . PHE A 1 98 ? 7.591 -1.891 1.259 1.00 91.31 98 PHE A C 1
ATOM 704 O O . PHE A 1 98 ? 8.283 -1.459 0.336 1.00 91.31 98 PHE A O 1
ATOM 711 N N . MET A 1 99 ? 7.290 -3.189 1.364 1.00 90.06 99 MET A N 1
ATOM 712 C CA . MET A 1 99 ? 7.782 -4.200 0.420 1.00 90.06 99 MET A CA 1
ATOM 713 C C . MET A 1 99 ? 7.249 -4.000 -1.005 1.00 90.06 99 MET A C 1
ATOM 715 O O . MET A 1 99 ? 8.001 -4.165 -1.966 1.00 90.06 99 MET A O 1
ATOM 719 N N . LEU A 1 100 ? 5.984 -3.594 -1.162 1.00 91.25 100 LEU A N 1
ATOM 720 C CA . LEU A 1 100 ? 5.407 -3.243 -2.464 1.00 91.25 100 LEU A CA 1
ATOM 721 C C . LEU A 1 100 ? 6.103 -2.028 -3.081 1.00 91.25 100 LEU A C 1
ATOM 723 O O . LEU A 1 100 ? 6.477 -2.074 -4.252 1.00 91.25 100 LEU A O 1
ATOM 727 N N . SER A 1 101 ? 6.340 -0.975 -2.293 1.00 91.56 101 SER A N 1
ATOM 728 C CA . SER A 1 101 ? 7.076 0.213 -2.744 1.00 91.56 101 SER A CA 1
ATOM 729 C C . SER A 1 101 ? 8.498 -0.139 -3.179 1.00 91.56 101 SER A C 1
ATOM 731 O O . SER A 1 101 ? 8.936 0.258 -4.257 1.00 91.56 101 SER A O 1
ATOM 733 N N . PHE A 1 102 ? 9.207 -0.943 -2.382 1.00 90.50 102 PHE A N 1
ATOM 734 C CA . PHE A 1 102 ? 10.557 -1.399 -2.706 1.00 90.50 102 PHE A CA 1
ATOM 735 C C . PHE A 1 102 ? 10.591 -2.235 -3.996 1.00 90.50 102 PHE A C 1
ATOM 737 O O . PHE A 1 102 ? 11.453 -2.026 -4.855 1.00 90.50 102 PHE A O 1
ATOM 744 N N . CYS A 1 103 ? 9.625 -3.142 -4.171 1.00 88.44 103 CYS A N 1
ATOM 745 C CA . CYS A 1 103 ? 9.483 -3.954 -5.379 1.00 88.44 103 CYS A CA 1
ATOM 746 C C . CYS A 1 103 ? 9.174 -3.096 -6.617 1.00 88.44 103 CYS A C 1
ATOM 748 O O . CYS A 1 103 ? 9.769 -3.296 -7.674 1.00 88.44 103 CYS A O 1
ATOM 750 N N . ALA A 1 104 ? 8.298 -2.098 -6.485 1.00 89.69 104 ALA A N 1
ATOM 751 C CA . ALA A 1 104 ? 7.969 -1.183 -7.572 1.00 89.69 104 ALA A CA 1
ATOM 752 C C . ALA A 1 104 ? 9.176 -0.337 -8.004 1.00 89.69 104 ALA A C 1
ATOM 754 O O . ALA A 1 104 ? 9.454 -0.235 -9.197 1.00 89.69 104 ALA A O 1
ATOM 755 N N . ILE A 1 105 ? 9.937 0.213 -7.051 1.00 89.56 105 ILE A N 1
ATOM 756 C CA . ILE A 1 105 ? 11.140 1.008 -7.341 1.00 89.56 105 ILE A CA 1
ATOM 757 C C . ILE A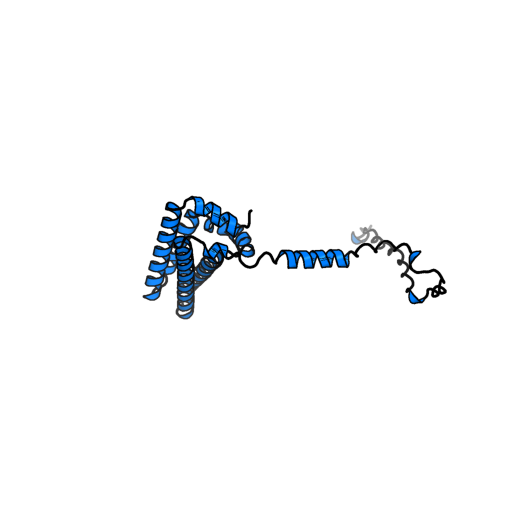 1 105 ? 12.203 0.145 -8.024 1.00 89.56 105 ILE A C 1
ATOM 759 O O . ILE A 1 105 ? 12.719 0.517 -9.076 1.00 89.56 105 ILE A O 1
ATOM 763 N N . THR A 1 106 ? 12.496 -1.038 -7.478 1.00 87.88 106 THR A N 1
ATOM 764 C CA . THR A 1 106 ? 13.460 -1.961 -8.103 1.00 87.88 106 THR A CA 1
ATOM 765 C C . THR A 1 106 ? 13.016 -2.382 -9.502 1.00 87.88 106 THR A C 1
ATOM 767 O O . THR A 1 106 ? 13.850 -2.498 -10.399 1.00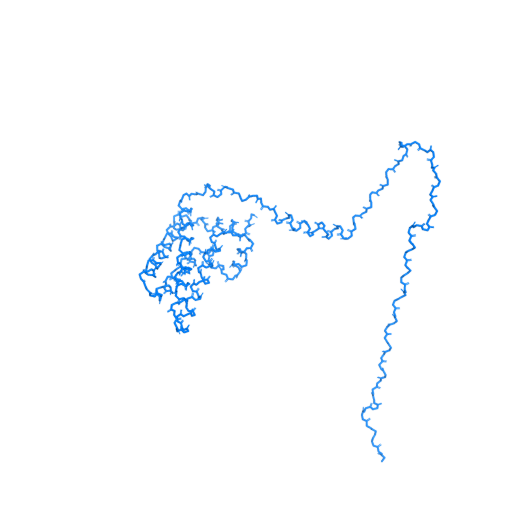 87.88 106 THR A O 1
ATOM 770 N N . LYS A 1 107 ? 11.710 -2.543 -9.740 1.00 84.88 107 LYS A N 1
ATOM 771 C CA . LYS A 1 107 ? 11.175 -2.803 -11.081 1.00 84.88 107 LYS A CA 1
ATOM 772 C C . LYS A 1 107 ? 11.326 -1.629 -12.033 1.00 84.88 107 LYS A C 1
ATOM 774 O O . LYS A 1 107 ? 11.743 -1.848 -13.164 1.00 84.88 107 LYS A O 1
ATOM 779 N N . LEU A 1 108 ? 11.056 -0.407 -11.586 1.00 87.81 108 LEU A N 1
ATOM 780 C CA . LEU A 1 108 ? 11.246 0.791 -12.402 1.00 87.81 108 LEU A CA 1
ATOM 781 C C . LEU A 1 108 ? 12.709 0.990 -12.805 1.00 87.81 108 LEU A C 1
ATOM 783 O O . LEU A 1 108 ? 12.971 1.371 -13.938 1.00 87.81 108 LEU A O 1
ATOM 787 N N . MET A 1 109 ? 13.658 0.684 -11.917 1.00 87.00 109 MET A N 1
ATOM 788 C CA . MET A 1 109 ? 15.088 0.827 -12.220 1.00 87.00 109 MET A CA 1
ATOM 789 C C . MET A 1 109 ? 15.650 -0.275 -13.127 1.00 87.00 109 MET A C 1
ATOM 791 O O . MET A 1 109 ? 16.706 -0.085 -13.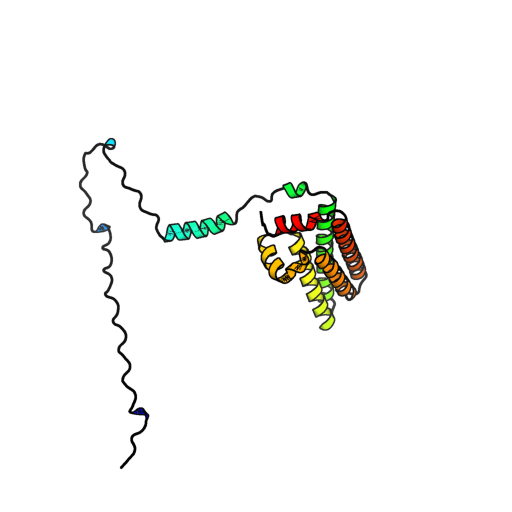718 1.00 87.00 109 MET A O 1
ATOM 795 N N . THR A 1 110 ? 14.991 -1.434 -13.213 1.00 84.94 110 THR A N 1
ATOM 796 C CA . THR A 1 110 ? 15.503 -2.607 -13.948 1.00 84.94 110 THR A CA 1
ATOM 797 C C . THR A 1 110 ? 14.784 -2.870 -15.265 1.00 84.94 110 THR A C 1
ATOM 799 O O . THR A 1 110 ? 15.155 -3.796 -15.983 1.00 84.94 110 THR A O 1
ATOM 802 N N . THR A 1 111 ? 13.722 -2.123 -15.575 1.00 83.44 111 THR A N 1
ATOM 803 C CA . THR A 1 111 ? 12.904 -2.382 -16.757 1.00 83.44 111 THR A CA 1
ATOM 804 C C . THR A 1 111 ? 13.194 -1.382 -17.870 1.00 83.44 111 THR A C 1
ATOM 806 O O . THR A 1 111 ? 13.038 -0.180 -17.699 1.00 83.44 111 THR A O 1
ATOM 809 N N . ASP A 1 112 ? 13.538 -1.903 -19.045 1.00 81.31 112 ASP A N 1
ATOM 810 C CA . ASP A 1 112 ? 13.736 -1.097 -20.259 1.00 81.31 112 ASP A CA 1
ATOM 811 C C . ASP A 1 112 ? 12.461 -1.011 -21.117 1.00 81.31 112 ASP A C 1
ATOM 813 O O . ASP A 1 112 ? 12.423 -0.362 -22.161 1.00 81.31 112 ASP A O 1
ATOM 817 N N . ARG A 1 113 ? 11.393 -1.713 -20.710 1.00 86.25 113 ARG A N 1
ATOM 818 C CA . ARG A 1 113 ? 10.132 -1.815 -21.455 1.00 86.25 113 ARG A CA 1
ATOM 819 C C . ARG A 1 113 ? 9.044 -0.972 -20.794 1.00 86.25 113 ARG A C 1
ATOM 821 O O . ARG A 1 113 ? 8.787 -1.100 -19.601 1.00 86.25 113 ARG A O 1
ATOM 828 N N 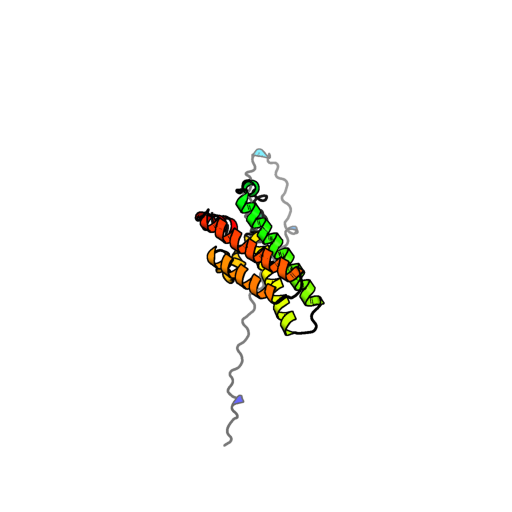. LEU A 1 114 ? 8.317 -0.197 -21.600 1.00 86.12 114 LEU A N 1
ATOM 829 C CA . LEU A 1 114 ? 7.261 0.702 -21.117 1.00 86.12 114 LEU A CA 1
ATOM 830 C C . LEU A 1 114 ? 6.129 -0.040 -20.380 1.00 86.12 114 LEU A C 1
ATOM 832 O O . LEU A 1 114 ? 5.692 0.395 -19.320 1.00 86.12 114 LEU A O 1
ATOM 836 N N . ALA A 1 115 ? 5.674 -1.178 -20.916 1.00 87.25 115 ALA A N 1
ATOM 837 C CA . ALA A 1 115 ? 4.545 -1.932 -20.363 1.00 87.25 115 ALA A CA 1
ATOM 838 C C . ALA A 1 115 ? 4.751 -2.374 -18.892 1.00 87.25 115 ALA A C 1
ATOM 840 O O . ALA A 1 115 ? 3.930 -2.004 -18.053 1.00 87.25 115 ALA A O 1
ATOM 841 N N . PRO A 1 116 ? 5.830 -3.096 -18.523 1.00 84.19 116 PRO A N 1
ATOM 842 C CA . PRO A 1 116 ? 6.099 -3.425 -17.119 1.00 84.19 116 PRO A CA 1
ATOM 843 C C . PRO A 1 116 ? 6.433 -2.195 -16.262 1.00 84.19 116 PRO A C 1
ATOM 845 O O . PRO A 1 116 ? 6.161 -2.211 -15.063 1.00 84.19 116 PRO A O 1
ATOM 848 N N . GLY A 1 117 ? 6.966 -1.121 -16.857 1.00 86.00 117 GLY A N 1
ATOM 849 C CA . GLY A 1 117 ? 7.195 0.147 -16.158 1.00 86.00 117 GLY A CA 1
ATOM 850 C C . GLY A 1 117 ? 5.892 0.782 -15.674 1.00 86.00 117 GLY A C 1
ATOM 851 O O . GLY A 1 117 ? 5.777 1.142 -14.506 1.00 86.00 117 GLY A O 1
ATOM 852 N N . ILE A 1 118 ? 4.869 0.832 -16.532 1.00 89.81 118 ILE A N 1
ATOM 853 C CA . ILE A 1 118 ? 3.535 1.338 -16.173 1.00 89.81 118 ILE A CA 1
ATOM 854 C C . ILE A 1 118 ? 2.922 0.501 -15.042 1.00 89.81 118 ILE A C 1
ATOM 856 O O . ILE A 1 118 ? 2.390 1.054 -14.080 1.00 89.81 118 ILE A O 1
ATOM 860 N N . VAL A 1 119 ? 3.044 -0.829 -15.110 1.00 89.56 119 VAL A N 1
ATOM 861 C CA . VAL A 1 119 ? 2.566 -1.724 -14.043 1.00 89.56 119 VAL A CA 1
ATOM 862 C C . VAL A 1 119 ? 3.271 -1.424 -12.715 1.00 89.56 119 VAL A C 1
ATOM 864 O O . VAL A 1 119 ? 2.611 -1.341 -11.681 1.00 89.56 119 VAL A O 1
ATOM 867 N N . ALA A 1 120 ? 4.586 -1.192 -12.728 1.00 88.62 120 ALA A N 1
ATOM 868 C CA . ALA A 1 120 ? 5.337 -0.835 -11.527 1.00 88.62 120 ALA A CA 1
ATOM 869 C C . ALA A 1 120 ? 4.884 0.506 -10.917 1.00 88.62 120 ALA A C 1
ATOM 871 O O . ALA A 1 120 ? 4.768 0.605 -9.696 1.00 88.62 120 ALA A O 1
ATOM 872 N N . VAL A 1 121 ? 4.543 1.506 -11.739 1.00 90.38 121 VAL A N 1
ATOM 873 C CA . VAL A 1 121 ? 3.955 2.770 -11.253 1.00 90.38 121 VAL A CA 1
ATOM 874 C C . VAL A 1 121 ? 2.621 2.525 -10.543 1.00 90.38 121 VAL A C 1
ATOM 876 O O . VAL A 1 121 ? 2.410 3.051 -9.452 1.00 90.38 121 VAL A O 1
ATOM 879 N N . TYR A 1 122 ? 1.738 1.693 -11.104 1.00 91.31 122 TYR A N 1
ATOM 880 C CA . TYR A 1 122 ? 0.474 1.354 -10.440 1.00 91.31 122 TYR A CA 1
ATOM 881 C C . TYR A 1 122 ? 0.693 0.655 -9.098 1.00 91.31 122 TYR A C 1
ATOM 883 O O . TYR A 1 122 ? 0.053 1.014 -8.110 1.00 91.31 122 TYR A O 1
ATOM 891 N N . ILE A 1 123 ? 1.633 -0.294 -9.033 1.00 89.94 123 ILE A N 1
ATOM 892 C CA . ILE A 1 123 ? 1.997 -0.963 -7.777 1.00 89.94 123 ILE A CA 1
ATOM 893 C C . ILE A 1 123 ? 2.475 0.064 -6.740 1.00 89.94 123 ILE A C 1
ATOM 895 O O . ILE A 1 123 ? 2.066 -0.012 -5.584 1.00 89.94 123 ILE A O 1
ATOM 899 N N . PHE A 1 124 ? 3.284 1.047 -7.143 1.00 90.81 124 PHE A N 1
ATOM 900 C CA . PHE A 1 124 ? 3.759 2.105 -6.249 1.00 90.81 124 PHE A CA 1
ATOM 901 C C . PHE A 1 124 ? 2.617 2.981 -5.716 1.00 90.81 124 PHE A C 1
ATOM 903 O O . PHE A 1 124 ? 2.525 3.207 -4.510 1.00 90.81 124 PHE A O 1
ATOM 910 N N . ILE A 1 125 ? 1.705 3.426 -6.586 1.00 90.50 125 ILE A N 1
ATOM 911 C CA . ILE A 1 125 ? 0.540 4.230 -6.182 1.00 90.50 125 ILE A CA 1
ATOM 912 C C . ILE A 1 125 ? -0.331 3.448 -5.192 1.00 90.50 125 ILE A C 1
ATOM 914 O O . ILE A 1 125 ? -0.742 3.988 -4.164 1.00 90.50 125 ILE A O 1
ATOM 918 N N . PHE A 1 126 ? -0.577 2.162 -5.454 1.00 89.56 126 PHE A N 1
ATOM 919 C CA . PHE A 1 126 ? -1.341 1.318 -4.539 1.00 89.56 126 PHE A CA 1
ATOM 920 C C . PHE A 1 126 ? -0.614 1.067 -3.217 1.00 89.56 126 PHE A C 1
ATOM 922 O O . PHE A 1 126 ? -1.260 1.062 -2.172 1.00 89.56 126 PHE A O 1
ATOM 929 N N . ALA A 1 127 ? 0.712 0.928 -3.222 1.00 89.88 127 ALA A N 1
ATOM 930 C CA . ALA A 1 127 ? 1.501 0.815 -2.000 1.00 89.88 127 ALA A CA 1
ATOM 931 C C . ALA A 1 127 ? 1.362 2.065 -1.117 1.00 89.88 127 ALA A C 1
ATOM 933 O O . ALA A 1 127 ? 1.115 1.950 0.084 1.00 89.88 127 ALA A O 1
ATOM 934 N N . VAL A 1 128 ? 1.434 3.254 -1.722 1.00 88.19 128 VAL A N 1
ATOM 935 C CA . VAL A 1 128 ? 1.192 4.524 -1.028 1.00 88.19 128 VAL A CA 1
ATOM 936 C C . VAL A 1 128 ? -0.243 4.588 -0.508 1.00 88.19 128 VAL A C 1
ATOM 938 O O . VAL A 1 128 ? -0.444 4.959 0.642 1.00 88.19 128 VAL A O 1
ATOM 941 N N . ALA A 1 129 ? -1.242 4.161 -1.284 1.00 86.19 129 ALA A N 1
ATOM 942 C CA . ALA A 1 129 ? -2.630 4.125 -0.820 1.00 86.19 129 ALA A CA 1
ATOM 943 C C . ALA A 1 129 ? -2.820 3.221 0.415 1.00 86.19 129 ALA A C 1
ATOM 945 O O . ALA A 1 129 ? -3.472 3.638 1.370 1.00 86.19 129 ALA A O 1
ATOM 946 N N . ILE A 1 130 ? -2.210 2.024 0.440 1.00 85.88 130 ILE A N 1
ATOM 947 C CA . ILE A 1 130 ? -2.231 1.123 1.613 1.00 85.88 130 ILE A CA 1
ATOM 948 C C . ILE A 1 130 ? -1.575 1.800 2.815 1.00 85.88 130 ILE A C 1
ATOM 950 O O . ILE A 1 130 ? -2.105 1.741 3.922 1.00 85.88 130 ILE A O 1
ATOM 954 N N . PHE A 1 131 ? -0.432 2.451 2.600 1.00 86.19 131 PHE A N 1
ATOM 955 C CA . PHE A 1 131 ? 0.297 3.140 3.656 1.00 86.19 131 PHE A CA 1
ATOM 956 C C . PHE A 1 131 ? -0.502 4.311 4.239 1.00 86.19 131 PHE A C 1
ATOM 958 O O . PHE A 1 131 ? -0.657 4.406 5.451 1.00 86.19 131 PHE A O 1
ATOM 965 N N . LEU A 1 132 ? -1.066 5.170 3.386 1.00 81.75 132 LEU A N 1
ATOM 966 C CA . LEU A 1 132 ? -1.883 6.312 3.800 1.00 81.75 132 LEU A CA 1
ATOM 967 C C . LEU A 1 132 ? -3.150 5.877 4.536 1.00 81.75 132 LEU A C 1
ATOM 969 O O . LEU A 1 132 ? -3.523 6.506 5.524 1.00 81.75 132 LEU A O 1
ATOM 973 N N . PHE A 1 133 ? -3.782 4.793 4.078 1.00 77.62 133 PHE A N 1
ATOM 974 C CA . PHE A 1 133 ? -4.919 4.197 4.770 1.00 77.62 133 PHE A CA 1
ATOM 975 C C . PHE A 1 133 ? -4.540 3.779 6.197 1.00 77.62 133 PHE A C 1
ATOM 977 O O . PHE A 1 133 ? -5.275 4.041 7.141 1.00 77.62 133 PHE A O 1
ATOM 984 N N . GLU A 1 134 ? -3.365 3.177 6.369 1.00 80.56 134 GLU A N 1
ATOM 985 C CA . GLU A 1 134 ? -2.896 2.674 7.660 1.00 80.56 134 GLU A CA 1
ATOM 986 C C . GLU A 1 134 ? -2.428 3.777 8.625 1.00 80.56 134 GLU A C 1
ATOM 988 O O . GLU A 1 134 ? -2.408 3.581 9.839 1.00 80.56 134 GLU A O 1
ATOM 993 N N . LEU A 1 135 ? -2.079 4.958 8.108 1.00 74.50 135 LEU A N 1
ATOM 994 C CA . LEU A 1 135 ? -1.733 6.116 8.934 1.00 74.50 135 LEU A CA 1
ATOM 995 C C . LEU A 1 135 ? -2.951 6.796 9.571 1.00 74.50 135 LEU A C 1
ATOM 997 O O . LEU A 1 135 ? -2.766 7.614 10.469 1.00 74.50 135 LEU A O 1
ATOM 1001 N N . HIS A 1 136 ? -4.176 6.478 9.133 1.00 67.81 136 HIS A N 1
ATOM 1002 C CA . HIS A 1 136 ? -5.417 7.009 9.708 1.00 67.81 136 HIS A CA 1
ATOM 1003 C C . HIS A 1 136 ? -5.424 8.543 9.863 1.00 67.81 136 HIS A C 1
ATOM 1005 O O . HIS A 1 136 ? -5.957 9.081 10.830 1.00 67.81 136 HIS A O 1
ATOM 1011 N N . ILE A 1 137 ? -4.818 9.271 8.914 1.00 67.75 137 ILE A N 1
ATOM 1012 C CA . ILE A 1 137 ? -4.774 10.738 8.960 1.00 67.75 137 ILE A CA 1
ATOM 1013 C C . ILE A 1 137 ? -6.178 11.265 8.623 1.00 67.75 137 ILE A C 1
ATOM 1015 O O . ILE A 1 137 ? -6.591 11.165 7.465 1.00 67.75 137 ILE A O 1
ATOM 1019 N N . PRO A 1 138 ? -6.911 11.882 9.566 1.00 61.38 138 PRO A N 1
ATOM 1020 C CA . PRO A 1 138 ? -8.332 12.205 9.390 1.00 61.38 138 PRO A CA 1
ATOM 1021 C C . PRO A 1 138 ? -8.596 13.243 8.287 1.00 61.38 138 PRO A C 1
ATOM 1023 O O . PRO A 1 138 ? -9.674 13.287 7.699 1.00 61.38 138 PRO A O 1
ATOM 1026 N N . GLN A 1 139 ? -7.608 14.084 7.975 1.00 60.84 139 GLN A N 1
ATOM 1027 C CA . GLN A 1 139 ? -7.691 15.082 6.902 1.00 60.84 139 GLN A CA 1
ATOM 1028 C C . GLN A 1 139 ? -7.577 14.442 5.514 1.00 60.84 139 GLN A C 1
ATOM 1030 O O . GLN A 1 139 ? -8.286 14.830 4.589 1.00 60.84 139 GLN A O 1
ATOM 1035 N N . LEU A 1 140 ? -6.707 13.440 5.381 1.00 63.53 140 LEU A N 1
ATOM 1036 C CA . LEU A 1 140 ? -6.487 12.730 4.126 1.00 63.53 140 LEU A CA 1
ATOM 1037 C C . LEU A 1 140 ? -7.531 11.628 3.920 1.00 63.53 140 LEU A C 1
ATOM 1039 O O . LEU A 1 140 ? -7.947 11.377 2.792 1.00 63.53 140 LEU A O 1
ATOM 1043 N N . GLY A 1 141 ? -8.009 11.035 5.016 1.00 63.88 141 GLY A N 1
ATOM 1044 C CA . GLY A 1 141 ? -9.033 9.999 5.022 1.00 63.88 141 GLY A CA 1
ATOM 1045 C C . GLY A 1 141 ? -10.351 10.439 4.391 1.00 63.88 141 GLY A C 1
ATOM 1046 O O . GLY A 1 141 ? -10.974 9.640 3.708 1.00 63.88 141 GLY A O 1
ATOM 1047 N N . ARG A 1 142 ? -10.754 11.713 4.511 1.00 66.19 142 ARG A N 1
ATOM 1048 C CA . ARG A 1 142 ? -11.977 12.211 3.847 1.00 66.19 142 ARG A CA 1
ATOM 1049 C C . ARG A 1 142 ? -11.849 12.225 2.326 1.00 66.19 142 ARG A C 1
ATOM 1051 O O . ARG A 1 142 ? -12.690 11.649 1.647 1.00 66.19 142 ARG A O 1
ATOM 1058 N N . GLY A 1 143 ? -10.761 12.789 1.798 1.00 66.75 143 GLY A N 1
ATOM 1059 C CA . GLY A 1 143 ? -10.515 12.798 0.350 1.00 66.75 143 GLY A CA 1
ATOM 1060 C C . GLY A 1 143 ? -10.316 11.388 -0.220 1.00 66.75 143 GLY A C 1
ATOM 1061 O O . GLY A 1 143 ? -10.736 11.092 -1.341 1.00 66.75 143 GLY A O 1
ATOM 1062 N N . LEU A 1 144 ? -9.723 10.487 0.570 1.00 69.25 144 LEU A N 1
ATOM 1063 C CA . LEU A 1 144 ? -9.583 9.081 0.206 1.00 69.25 144 LEU A CA 1
ATOM 1064 C C . LEU A 1 144 ? -10.908 8.315 0.308 1.00 69.25 144 LEU A C 1
ATOM 1066 O O . LEU A 1 144 ? -11.157 7.459 -0.526 1.00 69.25 144 LEU A O 1
ATOM 1070 N N . ALA A 1 145 ? -11.777 8.617 1.272 1.00 68.06 145 ALA A N 1
ATOM 1071 C CA . ALA A 1 145 ? -13.088 7.982 1.413 1.00 68.06 145 ALA A CA 1
ATOM 1072 C C . ALA A 1 145 ? -14.046 8.366 0.278 1.00 68.06 145 ALA A C 1
ATOM 1074 O O . ALA A 1 145 ? -14.861 7.545 -0.136 1.00 68.06 145 ALA A O 1
ATOM 1075 N N . GLU A 1 146 ? -13.925 9.579 -0.259 1.00 72.44 146 GLU A N 1
ATOM 1076 C CA . GLU A 1 146 ? -14.724 10.031 -1.402 1.00 72.44 146 GLU A CA 1
ATOM 1077 C C . GLU A 1 146 ? -14.361 9.285 -2.698 1.00 72.44 146 GLU A C 1
ATOM 1079 O O . GLU A 1 146 ? -15.247 8.934 -3.472 1.00 72.44 146 GLU A O 1
ATOM 1084 N N . ASN A 1 147 ? -13.074 8.982 -2.918 1.00 76.75 147 ASN A N 1
ATOM 1085 C CA . ASN A 1 147 ? -12.589 8.359 -4.162 1.00 76.75 147 ASN A CA 1
ATOM 1086 C C . ASN A 1 147 ? -12.349 6.843 -4.051 1.00 76.75 147 ASN A C 1
ATOM 1088 O O . ASN A 1 147 ? -12.523 6.092 -5.008 1.00 76.75 147 ASN A O 1
ATOM 1092 N N . LEU A 1 148 ? -11.937 6.383 -2.874 1.00 72.75 148 LEU A N 1
ATOM 1093 C CA . LEU A 1 148 ? -11.580 5.006 -2.537 1.00 72.75 148 LEU A CA 1
ATOM 1094 C C . LEU A 1 148 ? -12.378 4.530 -1.313 1.00 72.75 148 LEU A C 1
ATOM 1096 O O . LEU A 1 148 ? -11.879 3.765 -0.491 1.00 72.75 148 LEU A O 1
ATOM 1100 N N . GLY A 1 149 ? -13.643 4.946 -1.192 1.00 69.75 149 GLY A N 1
ATOM 1101 C CA . GLY A 1 149 ? -14.531 4.560 -0.088 1.00 69.75 149 GLY A CA 1
ATOM 1102 C C . GLY A 1 149 ? -14.675 3.048 0.104 1.00 69.75 149 GLY A C 1
ATOM 1103 O O . GLY A 1 149 ? -14.906 2.580 1.217 1.00 69.75 149 GLY A O 1
ATOM 1104 N N . PHE A 1 150 ? -14.445 2.258 -0.950 1.00 78.25 150 PHE A N 1
ATOM 1105 C CA . PHE A 1 150 ? -14.424 0.798 -0.860 1.00 78.25 150 PHE A CA 1
ATOM 1106 C C . PHE A 1 150 ? -13.292 0.260 0.033 1.00 78.25 150 PHE A C 1
ATOM 1108 O O . PHE A 1 150 ? -13.451 -0.815 0.606 1.00 78.25 150 PHE A O 1
ATOM 1115 N N . LEU A 1 151 ? -12.186 0.996 0.211 1.00 75.19 151 LEU A N 1
ATOM 1116 C CA . LEU A 1 151 ? -11.103 0.617 1.131 1.00 75.19 151 LEU A CA 1
ATOM 1117 C C . LEU A 1 151 ? -11.540 0.654 2.599 1.00 75.19 151 LEU A C 1
ATOM 1119 O O . LEU A 1 151 ? -10.969 -0.062 3.419 1.00 75.19 151 LEU A O 1
ATOM 1123 N N . TYR A 1 152 ? -12.567 1.445 2.926 1.00 71.50 152 TYR A N 1
ATOM 1124 C CA . TYR A 1 152 ? -13.148 1.504 4.268 1.00 71.50 152 TYR A CA 1
ATOM 1125 C C . TYR A 1 152 ? -14.122 0.360 4.556 1.00 71.50 152 TYR A C 1
ATOM 1127 O O . TYR A 1 152 ? -14.524 0.187 5.706 1.00 71.50 152 TYR A O 1
ATOM 1135 N N . SER A 1 153 ? -14.503 -0.424 3.543 1.00 74.88 153 SER A N 1
ATOM 1136 C CA . SER A 1 153 ? -15.215 -1.678 3.762 1.00 74.88 153 SER A CA 1
ATOM 1137 C C . SER A 1 153 ? -14.229 -2.834 3.870 1.00 74.88 153 SER A C 1
ATOM 1139 O O . SER A 1 153 ? -13.288 -2.941 3.080 1.00 74.88 153 SER A O 1
ATOM 1141 N N . ALA A 1 154 ? -14.472 -3.748 4.808 1.00 74.50 154 ALA A N 1
ATOM 1142 C CA . ALA A 1 154 ? -13.624 -4.923 4.989 1.00 74.50 154 ALA A CA 1
ATOM 1143 C C . ALA A 1 154 ? -13.551 -5.789 3.717 1.00 74.50 154 ALA A C 1
ATOM 1145 O O . ALA A 1 154 ? -12.474 -6.256 3.336 1.00 74.50 154 ALA A O 1
ATOM 1146 N N . MET A 1 155 ? -14.679 -5.941 3.015 1.00 79.94 155 MET A N 1
ATOM 1147 C CA . MET A 1 155 ? -14.753 -6.705 1.769 1.00 79.94 155 MET A CA 1
ATOM 1148 C C . MET A 1 155 ? -13.982 -6.013 0.637 1.00 79.94 155 MET A C 1
ATOM 1150 O O . MET A 1 155 ? -13.228 -6.665 -0.086 1.00 79.94 155 MET A O 1
ATOM 1154 N N . GLY A 1 156 ? -14.122 -4.691 0.502 1.00 82.19 156 GLY A N 1
ATOM 1155 C CA . GLY A 1 156 ? -13.402 -3.925 -0.516 1.00 82.19 156 GLY A CA 1
ATOM 1156 C C . GLY A 1 156 ? -11.892 -3.920 -0.274 1.00 82.19 156 GLY A C 1
ATOM 1157 O O . GLY A 1 156 ? -11.122 -4.128 -1.210 1.00 82.19 156 GLY A O 1
ATOM 1158 N N . ARG A 1 157 ? -11.461 -3.799 0.988 1.00 83.31 157 ARG A N 1
ATOM 1159 C CA . ARG A 1 157 ? -10.048 -3.894 1.382 1.00 83.31 157 ARG A CA 1
ATOM 1160 C C . ARG A 1 157 ? -9.445 -5.268 1.090 1.00 83.31 157 ARG A C 1
ATOM 1162 O O . ARG A 1 157 ? -8.309 -5.345 0.627 1.00 83.31 157 ARG A O 1
ATOM 1169 N N . PHE A 1 158 ? -10.188 -6.348 1.332 1.00 86.25 158 PHE A N 1
ATOM 1170 C CA . PHE A 1 158 ? -9.740 -7.701 0.998 1.00 86.25 158 PHE A CA 1
ATOM 1171 C C . PHE A 1 158 ? -9.508 -7.859 -0.510 1.00 86.25 158 PHE A C 1
ATOM 1173 O O . PHE A 1 158 ? -8.409 -8.219 -0.930 1.00 86.25 158 PHE A O 1
ATOM 1180 N N . TRP A 1 159 ? -10.506 -7.520 -1.333 1.00 87.81 159 TRP A N 1
ATOM 1181 C CA . TRP A 1 159 ? -10.390 -7.625 -2.791 1.00 87.81 159 TRP A CA 1
ATOM 1182 C C . TRP A 1 159 ? -9.304 -6.722 -3.366 1.00 87.81 159 TRP A C 1
ATOM 1184 O O . TRP A 1 159 ? -8.595 -7.124 -4.287 1.00 87.81 159 TRP A O 1
ATOM 1194 N N . PHE A 1 160 ? -9.120 -5.537 -2.786 1.00 88.88 160 PHE A N 1
ATOM 1195 C CA . PHE A 1 160 ? -8.032 -4.641 -3.146 1.00 88.88 160 PHE A CA 1
ATOM 1196 C C . PHE A 1 160 ? -6.659 -5.285 -2.957 1.00 88.88 160 PHE A C 1
ATOM 1198 O O . PHE A 1 160 ? -5.839 -5.265 -3.869 1.00 88.88 160 PHE A O 1
ATOM 1205 N N . LEU A 1 161 ? -6.411 -5.891 -1.792 1.00 88.69 161 LEU A N 1
ATOM 1206 C CA . LEU A 1 161 ? -5.130 -6.537 -1.505 1.00 88.69 161 LEU A CA 1
ATOM 1207 C C . LEU A 1 161 ? -4.873 -7.729 -2.428 1.00 88.69 161 LEU A C 1
ATOM 1209 O O . LEU A 1 161 ? -3.739 -7.931 -2.855 1.00 88.69 161 LEU A O 1
ATOM 1213 N N . ILE A 1 162 ? -5.917 -8.477 -2.793 1.00 89.88 162 ILE A N 1
ATOM 1214 C CA . ILE A 1 162 ? -5.813 -9.568 -3.768 1.00 89.88 162 ILE A CA 1
ATOM 1215 C C . ILE A 1 162 ? -5.472 -9.028 -5.162 1.00 89.88 162 ILE A C 1
ATOM 1217 O O . ILE A 1 162 ? -4.575 -9.560 -5.814 1.00 89.88 162 ILE A O 1
ATOM 1221 N N . LEU A 1 163 ? -6.115 -7.942 -5.604 1.00 90.62 163 LEU A N 1
ATOM 1222 C CA . LEU A 1 163 ? -5.781 -7.275 -6.867 1.00 90.62 163 LEU A CA 1
ATOM 1223 C C . LEU A 1 163 ? -4.317 -6.821 -6.867 1.00 90.62 163 LEU A C 1
ATOM 1225 O O . LEU A 1 163 ? -3.579 -7.132 -7.800 1.00 90.62 163 LEU A O 1
ATOM 1229 N N . VAL A 1 164 ? -3.875 -6.145 -5.805 1.00 89.81 164 VAL A N 1
ATOM 1230 C CA . VAL A 1 164 ? -2.486 -5.686 -5.660 1.00 89.81 164 VAL A CA 1
ATOM 1231 C C . VAL A 1 164 ? -1.509 -6.864 -5.653 1.00 89.81 164 VAL A C 1
ATOM 1233 O O . VAL A 1 164 ? -0.456 -6.771 -6.278 1.00 89.81 164 VAL A O 1
ATOM 1236 N N . ALA A 1 165 ? -1.858 -7.988 -5.022 1.00 89.12 165 ALA A N 1
ATOM 1237 C CA . ALA A 1 165 ? -1.045 -9.202 -5.047 1.00 89.12 165 ALA A CA 1
ATOM 1238 C C . ALA A 1 165 ? -0.916 -9.788 -6.462 1.00 89.12 165 ALA A C 1
ATOM 1240 O O . ALA A 1 165 ? 0.183 -10.159 -6.865 1.00 89.12 165 ALA A O 1
ATOM 1241 N N . ILE A 1 166 ? -2.003 -9.827 -7.241 1.00 89.19 166 ILE A N 1
ATOM 1242 C CA . ILE A 1 166 ? -1.975 -10.271 -8.646 1.00 89.19 166 ILE A CA 1
ATOM 1243 C C . ILE A 1 166 ? -1.094 -9.335 -9.481 1.00 89.19 166 ILE A C 1
ATOM 1245 O O . ILE A 1 166 ? -0.274 -9.791 -10.278 1.00 89.19 166 ILE A O 1
ATOM 1249 N N . LEU A 1 167 ? -1.213 -8.024 -9.263 1.00 88.12 167 LEU A N 1
ATOM 1250 C CA . LEU A 1 167 ? -0.405 -7.022 -9.953 1.00 88.12 167 LEU A CA 1
ATOM 1251 C C . LEU A 1 167 ? 1.085 -7.169 -9.607 1.00 88.12 167 LEU A C 1
ATOM 1253 O O . LEU A 1 167 ? 1.936 -7.152 -10.493 1.00 88.12 167 LEU A O 1
ATOM 1257 N N . ALA A 1 168 ? 1.395 -7.394 -8.328 1.00 85.44 168 ALA A N 1
ATOM 1258 C CA . ALA A 1 168 ? 2.747 -7.637 -7.840 1.00 85.44 168 ALA A CA 1
ATOM 1259 C C . ALA A 1 168 ? 3.325 -8.980 -8.317 1.00 85.44 168 ALA A C 1
ATOM 1261 O O . ALA A 1 168 ? 4.531 -9.069 -8.544 1.00 85.44 168 ALA A O 1
ATOM 1262 N N . ALA A 1 169 ? 2.492 -10.001 -8.548 1.00 84.69 169 ALA A N 1
ATOM 1263 C CA . ALA A 1 169 ? 2.925 -11.287 -9.100 1.00 84.69 169 ALA A CA 1
ATOM 1264 C C . ALA A 1 169 ? 3.475 -11.160 -10.526 1.00 84.69 169 ALA A C 1
ATOM 1266 O O . ALA A 1 169 ? 4.367 -11.914 -10.912 1.00 84.69 169 ALA A O 1
ATOM 1267 N N . SER A 1 170 ? 3.030 -10.149 -11.278 1.00 77.38 170 SER A N 1
ATOM 1268 C CA . SER A 1 170 ? 3.618 -9.805 -12.576 1.00 77.38 170 SER A CA 1
ATOM 1269 C C . SER A 1 170 ? 5.053 -9.252 -12.463 1.00 77.38 170 SER A C 1
ATOM 1271 O O . SER A 1 170 ? 5.751 -9.122 -13.472 1.00 77.38 170 SER A O 1
ATOM 1273 N N . GLY A 1 171 ? 5.519 -8.908 -11.257 1.00 62.62 171 GLY A N 1
ATOM 1274 C CA . GLY A 1 171 ? 6.844 -8.367 -10.973 1.00 62.62 171 GLY A CA 1
ATOM 1275 C C . GLY A 1 171 ? 7.862 -9.452 -10.606 1.00 62.62 171 GLY A C 1
ATOM 1276 O O . GLY A 1 171 ? 8.088 -9.744 -9.440 1.00 62.62 171 GLY A O 1
ATOM 1277 N N . HIS A 1 172 ? 8.548 -10.024 -11.598 1.00 66.50 172 HIS A N 1
ATOM 1278 C CA . HIS A 1 172 ? 9.424 -11.190 -11.382 1.00 66.50 172 HIS A CA 1
ATOM 1279 C C . HIS A 1 172 ? 10.721 -10.949 -10.575 1.00 66.50 172 HIS A C 1
ATOM 1281 O O . HIS A 1 172 ? 11.468 -10.008 -10.837 1.00 66.50 172 HIS A O 1
ATOM 1287 N N . GLY A 1 173 ? 11.023 -11.890 -9.678 1.00 69.62 173 GLY A N 1
ATOM 1288 C CA . GLY A 1 173 ? 12.234 -12.024 -8.856 1.00 69.62 173 GLY A CA 1
ATOM 1289 C C . GLY A 1 173 ? 11.883 -12.743 -7.545 1.00 69.62 173 GLY A C 1
ATOM 1290 O O . GLY A 1 173 ? 10.712 -12.748 -7.170 1.00 69.62 173 GLY A O 1
ATOM 1291 N N . LEU A 1 174 ? 12.850 -13.332 -6.823 1.00 79.19 174 LEU A N 1
ATOM 1292 C CA . LEU A 1 174 ? 12.560 -13.964 -5.517 1.00 79.19 174 LEU A CA 1
ATOM 1293 C C . LEU A 1 174 ? 11.847 -12.984 -4.567 1.00 79.19 174 LEU A C 1
ATOM 1295 O O . LEU A 1 174 ? 10.864 -13.344 -3.929 1.00 79.19 174 LEU A O 1
ATOM 1299 N N . TRP A 1 175 ? 12.299 -11.727 -4.541 1.00 79.56 175 TRP A N 1
ATOM 1300 C CA . TRP A 1 175 ? 11.710 -10.659 -3.729 1.00 79.56 175 TRP A CA 1
ATOM 1301 C C . TRP A 1 175 ? 10.248 -10.368 -4.075 1.00 79.56 175 TRP A C 1
ATOM 1303 O O . TRP A 1 175 ? 9.449 -10.152 -3.172 1.00 79.56 175 TRP A O 1
ATOM 1313 N N . GLY A 1 176 ? 9.874 -10.423 -5.357 1.00 82.44 176 GLY A N 1
ATOM 1314 C CA . GLY A 1 176 ? 8.482 -10.255 -5.779 1.00 82.44 176 GLY A CA 1
ATOM 1315 C C . GLY A 1 176 ? 7.585 -11.369 -5.239 1.00 82.44 176 GLY A C 1
ATOM 1316 O O . GLY A 1 176 ? 6.511 -11.089 -4.717 1.00 82.44 176 GLY A O 1
ATOM 1317 N N . ILE A 1 177 ? 8.060 -12.619 -5.266 1.00 85.81 177 ILE A N 1
ATOM 1318 C CA . ILE A 1 177 ? 7.325 -13.772 -4.719 1.00 85.81 177 ILE A CA 1
ATOM 1319 C C . ILE A 1 177 ? 7.118 -13.612 -3.209 1.00 85.81 177 ILE A C 1
ATOM 1321 O O . ILE A 1 177 ? 6.000 -13.788 -2.726 1.00 85.81 177 ILE A O 1
ATOM 1325 N N . PHE A 1 178 ? 8.162 -13.223 -2.468 1.00 87.88 178 PHE A N 1
ATOM 1326 C CA . PHE A 1 178 ? 8.038 -12.934 -1.037 1.00 87.88 178 PHE A CA 1
ATOM 1327 C C . PHE A 1 178 ? 7.021 -11.822 -0.762 1.00 87.88 178 PHE A C 1
ATOM 1329 O O . PHE A 1 178 ? 6.179 -11.980 0.120 1.00 87.88 178 PHE A O 1
ATOM 1336 N N . THR A 1 179 ? 7.046 -10.737 -1.540 1.00 87.75 179 THR A N 1
ATOM 1337 C CA . THR A 1 179 ? 6.080 -9.639 -1.411 1.00 87.75 179 THR A CA 1
ATOM 1338 C C . THR A 1 179 ? 4.652 -10.102 -1.693 1.00 87.75 179 THR A C 1
ATOM 1340 O O . THR A 1 179 ? 3.746 -9.751 -0.945 1.00 87.75 179 THR A O 1
ATOM 1343 N N . VAL A 1 180 ? 4.430 -10.929 -2.717 1.00 90.06 180 VAL A N 1
ATOM 1344 C CA . VAL A 1 180 ? 3.100 -11.480 -3.025 1.00 90.06 180 VAL A CA 1
ATOM 1345 C C . VAL A 1 180 ? 2.593 -12.351 -1.882 1.00 90.06 180 VAL A C 1
ATOM 1347 O O . VAL A 1 180 ? 1.468 -12.158 -1.429 1.00 90.06 180 VAL A O 1
ATOM 1350 N N . ILE A 1 181 ? 3.424 -13.267 -1.373 1.00 90.88 181 ILE A N 1
ATOM 1351 C CA . ILE A 1 181 ? 3.063 -14.118 -0.230 1.00 90.88 181 ILE A CA 1
ATOM 1352 C C . ILE A 1 181 ? 2.716 -13.249 0.981 1.00 90.88 181 ILE A C 1
ATOM 1354 O O . ILE A 1 181 ? 1.687 -13.469 1.615 1.00 90.88 181 ILE A O 1
ATOM 1358 N N . LEU A 1 182 ? 3.531 -12.232 1.273 1.00 90.12 182 LEU A N 1
ATOM 1359 C CA . LEU A 1 182 ? 3.291 -11.302 2.372 1.00 90.12 182 LEU A CA 1
ATOM 1360 C C . LEU A 1 182 ? 1.945 -10.579 2.216 1.00 90.12 182 LEU A C 1
ATOM 1362 O O . LEU A 1 182 ? 1.154 -10.577 3.153 1.00 90.12 182 LEU A O 1
ATOM 1366 N N . VAL A 1 183 ? 1.652 -10.018 1.038 1.00 89.62 183 VAL A N 1
ATOM 1367 C CA . VAL A 1 183 ? 0.395 -9.296 0.769 1.00 89.62 183 VAL A CA 1
ATOM 1368 C C . VAL A 1 183 ? -0.818 -10.226 0.864 1.00 89.62 183 VAL A C 1
ATOM 1370 O O . VAL A 1 183 ? -1.839 -9.837 1.429 1.00 89.62 183 VAL A O 1
ATOM 1373 N N . VAL A 1 184 ? -0.713 -11.465 0.375 1.00 91.06 184 VAL A N 1
ATOM 1374 C CA . VAL A 1 184 ? -1.785 -12.467 0.494 1.00 91.06 184 VAL A CA 1
ATOM 1375 C C . VAL A 1 184 ? -2.011 -12.853 1.957 1.00 91.06 184 VAL A C 1
ATOM 1377 O O . VAL A 1 184 ? -3.153 -12.859 2.414 1.00 91.06 184 VAL A O 1
ATOM 1380 N N . CYS A 1 185 ? -0.948 -13.103 2.726 1.00 89.50 185 CYS A N 1
ATOM 1381 C CA . CYS A 1 185 ? -1.047 -13.343 4.168 1.00 89.50 185 CYS A CA 1
ATOM 1382 C C . CYS A 1 185 ? -1.712 -12.163 4.886 1.00 89.50 185 CYS A C 1
ATOM 1384 O O . CYS A 1 185 ? -2.598 -12.362 5.714 1.00 89.50 185 CYS A O 1
ATOM 1386 N N . THR A 1 186 ? -1.341 -10.935 4.530 1.00 88.38 186 THR A N 1
ATOM 1387 C CA . THR A 1 186 ? -1.949 -9.710 5.053 1.00 88.38 186 THR A CA 1
ATOM 1388 C C . THR A 1 186 ? -3.440 -9.627 4.707 1.00 88.38 186 THR A C 1
ATOM 1390 O O . THR A 1 186 ? -4.251 -9.318 5.578 1.00 88.38 186 THR A O 1
ATOM 1393 N N . ALA A 1 187 ? -3.845 -9.986 3.483 1.00 87.69 187 ALA A N 1
ATOM 1394 C CA . ALA A 1 187 ? -5.255 -10.058 3.095 1.00 87.69 187 ALA A CA 1
ATOM 1395 C C . ALA A 1 187 ? -6.036 -11.084 3.936 1.00 87.69 187 ALA A C 1
ATOM 1397 O O . ALA A 1 187 ? -7.136 -10.789 4.404 1.00 87.69 187 ALA A O 1
ATOM 1398 N N . VAL A 1 188 ? -5.454 -12.262 4.185 1.00 87.06 188 VAL A N 1
ATOM 1399 C CA . VAL A 1 188 ? -6.062 -13.304 5.027 1.00 87.06 188 VAL A CA 1
ATOM 1400 C C . VAL A 1 188 ? -6.188 -12.842 6.477 1.00 87.06 188 VAL A C 1
ATOM 1402 O O . VAL A 1 188 ? -7.253 -12.995 7.068 1.00 87.06 188 VAL A O 1
ATOM 1405 N N . VAL A 1 189 ? -5.150 -12.230 7.053 1.00 83.62 189 VAL A N 1
ATOM 1406 C CA . VAL A 1 189 ? -5.208 -11.672 8.416 1.00 83.62 189 VAL A CA 1
ATOM 1407 C C . VAL A 1 189 ? -6.290 -10.595 8.512 1.00 83.62 189 VAL A C 1
ATOM 1409 O O . VAL A 1 189 ? -7.077 -10.606 9.460 1.00 83.62 189 VAL A O 1
ATOM 1412 N N . ASN A 1 190 ? -6.393 -9.724 7.506 1.00 83.31 190 ASN A N 1
ATOM 1413 C CA . ASN A 1 190 ? -7.433 -8.699 7.437 1.00 83.31 190 ASN A CA 1
ATOM 1414 C C . ASN A 1 190 ? -8.843 -9.319 7.384 1.00 83.31 190 ASN A C 1
ATOM 1416 O O . ASN A 1 190 ? -9.740 -8.856 8.088 1.00 83.31 190 ASN A O 1
ATOM 1420 N N . ALA A 1 191 ? -9.030 -10.404 6.627 1.00 82.19 191 ALA A N 1
ATOM 1421 C CA . ALA A 1 191 ? -10.296 -11.136 6.562 1.00 82.19 191 ALA A CA 1
ATOM 1422 C C . ALA A 1 191 ? -10.632 -11.875 7.874 1.00 82.19 191 ALA A C 1
ATOM 1424 O O . ALA A 1 191 ? -11.780 -11.858 8.320 1.00 82.19 191 ALA A O 1
ATOM 1425 N N . LEU A 1 192 ? -9.641 -12.491 8.526 1.00 81.56 192 LEU A N 1
ATOM 1426 C CA . LEU A 1 192 ? -9.821 -13.197 9.800 1.00 81.56 192 LEU A CA 1
ATOM 1427 C C . LEU A 1 192 ? -10.204 -12.246 10.936 1.00 81.56 192 LEU A C 1
ATOM 1429 O O . LEU A 1 192 ? -11.059 -12.576 11.758 1.00 81.56 192 LEU A O 1
ATOM 1433 N N . ILE A 1 193 ? -9.586 -11.065 10.990 1.00 76.31 193 ILE A N 1
ATOM 1434 C CA . ILE A 1 193 ? -9.913 -10.043 11.992 1.00 76.31 193 ILE A CA 1
ATOM 1435 C C . ILE A 1 193 ? -11.318 -9.506 11.768 1.00 76.31 193 ILE A C 1
ATOM 1437 O O . ILE A 1 193 ? -12.048 -9.335 12.740 1.00 76.31 193 ILE A O 1
ATOM 1441 N N . TRP A 1 194 ? -11.719 -9.316 10.513 1.00 74.00 194 TRP A N 1
ATOM 1442 C CA . TRP A 1 194 ? -13.085 -8.928 10.192 1.00 74.00 194 TRP A CA 1
ATOM 1443 C C . TRP A 1 194 ? -14.113 -9.973 10.643 1.00 74.00 194 TRP A C 1
ATOM 1445 O O . TRP A 1 194 ? -15.074 -9.615 11.318 1.00 74.00 194 TRP A O 1
ATOM 1455 N N . TRP A 1 195 ? -13.885 -11.264 10.365 1.00 74.44 195 TRP A N 1
ATOM 1456 C CA . TRP A 1 195 ? -14.777 -12.327 10.847 1.00 74.44 195 TRP A CA 1
ATOM 1457 C C . TRP A 1 195 ? -14.852 -12.326 12.380 1.00 74.44 195 TRP A C 1
ATOM 1459 O O . TRP A 1 195 ? -15.928 -12.424 12.967 1.00 74.44 195 TRP A O 1
ATOM 1469 N N . LYS A 1 196 ? -13.705 -12.186 13.051 1.00 72.94 196 LYS A N 1
ATOM 1470 C CA . LYS A 1 196 ? -13.624 -12.249 14.513 1.00 72.94 196 LYS A CA 1
ATOM 1471 C C . LYS A 1 196 ? -14.194 -11.009 15.216 1.00 72.94 196 LYS A C 1
ATOM 1473 O O . LYS A 1 196 ? -14.647 -11.128 16.351 1.00 72.94 196 LYS A O 1
ATOM 1478 N N . TYR A 1 197 ? -14.178 -9.845 14.566 1.00 68.56 197 TYR A N 1
ATOM 1479 C CA . TYR A 1 197 ? -14.622 -8.566 15.124 1.00 68.56 197 TYR A CA 1
ATOM 1480 C C . TYR A 1 197 ? -15.481 -7.790 14.106 1.00 68.56 197 TYR A C 1
ATOM 1482 O O . TYR A 1 197 ? -14.999 -6.833 13.498 1.00 68.56 197 TYR A O 1
ATOM 1490 N N . PRO A 1 198 ? -16.767 -8.141 13.927 1.00 64.19 198 PRO A N 1
ATOM 1491 C CA . PRO A 1 198 ? -17.644 -7.471 12.960 1.00 64.19 198 PRO A CA 1
ATOM 1492 C C . PRO A 1 198 ? -17.889 -5.982 13.278 1.00 64.19 198 PRO A C 1
ATOM 1494 O O . PRO A 1 198 ? -18.095 -5.184 12.366 1.00 64.19 198 PRO A O 1
ATOM 1497 N N . ASP A 1 199 ? -17.797 -5.562 14.546 1.00 61.44 199 ASP A N 1
ATOM 1498 C CA . ASP A 1 199 ? -17.920 -4.145 14.939 1.00 61.44 199 ASP A CA 1
ATOM 1499 C C . ASP A 1 199 ? -16.669 -3.297 14.633 1.00 61.44 199 ASP A C 1
ATOM 1501 O O . ASP A 1 199 ? -16.690 -2.072 14.781 1.00 61.44 199 ASP A O 1
ATOM 1505 N N . TYR A 1 200 ? -15.587 -3.915 14.147 1.00 60.41 200 TYR A N 1
ATOM 1506 C CA . TYR A 1 200 ? -14.360 -3.222 13.746 1.00 60.41 200 TYR A CA 1
ATOM 1507 C C . TYR A 1 200 ? -14.597 -2.208 12.616 1.00 60.41 200 TYR A C 1
ATOM 1509 O O . TYR A 1 200 ? -13.984 -1.142 12.598 1.00 60.41 200 TYR A O 1
ATOM 1517 N N . GLU A 1 201 ? -15.533 -2.495 11.708 1.00 59.53 201 GLU A N 1
ATOM 1518 C CA . GLU A 1 201 ? -15.853 -1.635 10.560 1.00 59.53 201 GLU A CA 1
ATOM 1519 C C . GLU A 1 201 ? -16.463 -0.294 11.005 1.00 59.53 201 GLU A C 1
ATOM 1521 O O . GLU A 1 201 ? -16.165 0.761 10.441 1.00 59.53 201 GLU A O 1
ATOM 1526 N N . LYS A 1 202 ? -17.255 -0.315 12.085 1.00 61.47 202 LYS A N 1
ATOM 1527 C CA . LYS A 1 202 ? -17.831 0.892 12.694 1.00 61.47 202 LYS A CA 1
ATOM 1528 C C . LYS A 1 202 ? -16.757 1.697 13.425 1.00 61.47 202 LYS A C 1
ATOM 1530 O O . LYS A 1 202 ? -16.689 2.909 13.252 1.00 61.47 202 LYS A O 1
ATOM 1535 N N . GLY A 1 203 ? -15.891 1.025 14.187 1.00 60.72 203 GLY A N 1
ATOM 1536 C CA . GLY A 1 203 ? -14.801 1.668 14.928 1.00 60.72 203 GLY A CA 1
ATOM 1537 C C . GLY A 1 203 ? -13.777 2.351 14.019 1.00 60.72 203 GLY A C 1
ATOM 1538 O O . GLY A 1 203 ? -13.422 3.499 14.260 1.00 60.72 203 GLY A O 1
ATOM 1539 N N . CYS A 1 204 ? -13.362 1.688 12.936 1.00 61.38 204 CYS A N 1
ATOM 1540 C CA . CYS A 1 204 ? -12.446 2.266 11.951 1.00 61.38 204 CYS A CA 1
ATOM 1541 C C . CYS A 1 204 ? -13.078 3.493 11.280 1.00 61.38 204 CYS A C 1
ATOM 1543 O O . CYS A 1 204 ? -12.474 4.555 11.232 1.00 61.38 204 CYS A O 1
ATOM 1545 N N . ARG A 1 205 ? -14.350 3.406 10.866 1.00 60.94 205 ARG A N 1
ATOM 1546 C CA . ARG A 1 205 ? -15.057 4.541 10.258 1.00 60.94 205 ARG A CA 1
ATOM 1547 C C . ARG A 1 205 ? -15.147 5.757 11.189 1.00 60.94 205 ARG A C 1
ATOM 1549 O O . ARG A 1 205 ? -14.965 6.878 10.727 1.00 60.94 205 ARG A O 1
ATOM 1556 N N . ILE A 1 206 ? -15.411 5.546 12.477 1.00 61.84 206 ILE A N 1
ATOM 1557 C CA . ILE A 1 206 ? -15.521 6.623 13.473 1.00 61.84 206 ILE A CA 1
ATOM 1558 C C . ILE A 1 206 ? -14.161 7.288 13.716 1.00 61.84 206 ILE A C 1
ATOM 1560 O O . ILE A 1 206 ? -14.062 8.514 13.663 1.00 61.84 206 ILE A O 1
ATOM 1564 N N . VAL A 1 207 ? -13.113 6.485 13.931 1.00 62.97 207 VAL A N 1
ATOM 1565 C CA . VAL A 1 207 ? -11.745 6.981 14.156 1.00 62.97 207 VAL A CA 1
ATOM 1566 C C . VAL A 1 207 ? -11.222 7.728 12.924 1.00 62.97 207 VAL A C 1
ATOM 1568 O O . VAL A 1 207 ? -10.589 8.772 13.064 1.00 62.97 207 VAL A O 1
ATOM 1571 N N . ASP A 1 208 ? -11.551 7.251 11.724 1.00 59.75 208 ASP A N 1
ATOM 1572 C CA . ASP A 1 208 ? -10.938 7.735 10.482 1.00 59.75 208 ASP A CA 1
ATOM 1573 C C . ASP A 1 208 ? -11.671 8.919 9.867 1.00 59.75 208 ASP A C 1
ATOM 1575 O O . ASP A 1 208 ? -11.047 9.813 9.297 1.00 59.75 208 ASP A O 1
ATOM 1579 N N . LEU A 1 209 ? -13.002 8.941 9.977 1.00 58.72 209 LEU A N 1
ATOM 1580 C CA . LEU A 1 209 ? -13.817 10.052 9.485 1.00 58.72 209 LEU A CA 1
ATOM 1581 C C . LEU A 1 209 ? -14.006 11.141 10.545 1.00 58.72 209 LEU A C 1
ATOM 1583 O O . LEU A 1 209 ? -14.499 12.224 10.223 1.00 58.72 209 LEU A O 1
ATOM 1587 N N . GLY A 1 210 ? -13.606 10.884 11.795 1.00 53.81 210 GLY A N 1
ATOM 1588 C CA . GLY A 1 210 ? -13.801 11.809 12.908 1.00 53.81 210 GLY A CA 1
ATOM 1589 C C . GLY A 1 210 ? -15.276 12.116 13.172 1.00 53.81 210 GLY A C 1
ATOM 1590 O O . GLY A 1 210 ? -15.589 13.190 13.682 1.00 53.81 210 GLY A O 1
ATOM 1591 N N . GLN A 1 211 ? -16.179 11.208 12.788 1.00 46.62 211 GLN A N 1
ATOM 1592 C CA . GLN A 1 211 ? -17.600 11.306 13.106 1.00 46.62 211 GLN A CA 1
ATOM 1593 C C . GLN A 1 211 ? -17.817 10.751 14.513 1.00 46.62 211 GLN A C 1
ATOM 1595 O O . GLN A 1 211 ? -18.120 9.572 14.681 1.00 46.62 211 GLN A O 1
ATOM 1600 N N . ALA A 1 212 ? -17.571 11.606 15.506 1.00 41.56 212 ALA A N 1
ATOM 1601 C CA . ALA A 1 212 ? -18.202 11.489 16.816 1.00 41.56 212 ALA A CA 1
ATOM 1602 C C . ALA A 1 212 ? -19.640 12.013 16.734 1.00 41.56 212 ALA A C 1
ATOM 1604 O O . ALA A 1 212 ? -19.844 13.023 16.017 1.00 41.56 212 ALA A O 1
#

InterPro domains:
  IPR013714 Golgi apparatus membrane protein TVP15 [PF08507] (88-189)

Sequence (212 aa):
MADEPEWARQPPPAPPPAAPPAAASPEPDWAKPAPAPSNEPAWARTPAPAPAPSLNERVGAAVVGAAIGAAKPPMDMSFLNLPKPILAMRFMNVLSAFMLSFCAITKLMTTDRLAPGIVAVYIFIFAVAIFLFELHIPQLGRGLAENLGFLYSAMGRFWFLILVAILAASGHGLWGIFTVILVVCTAVVNALIWWKYPDYEKGCRIVDLGQA

pLDDT: mean 70.4, std 14.71, range [41.16, 91.56]

Secondary structure (DSSP, 8-state):
-PPPPGGGGPPPPPPPPPPPP-PPPPPPGGGSPPPP-----GGG-PPPPPPPPPHHHHHHHHHHHHHHTT---S--GGGGGS-HHHHHHHHHHHHHHHHHHHHHHHHHHH--SHHHHHHHHHHHHHHHHHHHHHTT-HHHHHHHHHHHGGGGSHHHHHHHHHHHHHHHHTS-SHHHHHHHHHHHHHHHHHHHHHHH-TTHHHHHHHHHH---

Organism: NCBI:txid35677